Protein 4JJ0 (pdb70)

Nearest PDB structures (foldseek):
  4jj0-assembly1_A  TM=1.006E+00  e=6.841E-36  Magnetococcus marinus MC-1
  3pv3-assembly1_A  TM=8.874E-01  e=3.184E-06  Legionella fallonii
  6jjl-assembly1_D  TM=7.771E-01  e=3.074E-05  Escherichia coli K-12
  3gdv-assembly1_C  TM=8.010E-01  e=9.494E-04  Escherichia coli K-12
  3i18-assembly1_A  TM=7.273E-01  e=3.411E-03  Listeria monocytogenes

Sequence (361 aa):
GGFVAPNVQFSEAHWQGMEALPLSIELKRKLKLPLDDLEGLLIDETSLNAAVSGLLAGDVLVAINGRKVKTLKKKMQKETRRVQMDRRASLTVYRKGRLLTLTLSEEKNLGLAQVETAPMILPGDIMPHPYRGPCTQCHAIGTTGHITPDPDGIVLPPGPIRAGAKMPHRDRGPCAACHAIIQGFVAPNVQFSEAHWQGMEALPLSIELKRKLKLPLDLEGLLIDETSLNAAVSGLLAGDVLVAINGRKVKTLKKMQKETRRVQMDRRRASLTVYRKGRLLTLTLSSEEKNLGLAQVETAPMILPGDIMPHPYRGPCTQCHAIGTTGHITPDPDGIVLPPGPIRAGAKMPHRDRGPCAACHAIIQ

Foldseek 3Di:
DKAADPAAFWAWWAWQFWIWGQCDCVNCVVLVHPSPDAATATQTGDGQCVVQVDDHGKGWQDKQNHGDRGVVSVQVVCQVQFQPFKIWTFIDDPHDTDITIGGDPGGRHGTDTDFDFAEEPPDDDPDDDDDDPSNGHIYDDPRDDPVPPVPDDDQDEAEEVPPDDPDPDDDDPVVGHNYND/DDADVAAFFAWWDWQFWIWGQCDQVNCVVLVHDNPDFATQTQTGDHQRVVQVDDHRKGWADKQPHGDRGVVSVQVSCVVFFQPQWIWTFIDDPNDTDITIGGDPGGRHGIDTHFDEADEPPDDDPDPDDDDPSNGHHYDDPRDDPVPPVPDDDQPEADEVPDDDPDPDDDDPVVRHHYDD

GO terms:
  GO:0042802 identical protein binding (F, IPI)

Solvent-accessible surface area: 23997 Å² total; per-residue (Å²): 112,58,112,92,23,129,137,30,92,57,33,42,0,64,4,36,24,2,28,0,33,49,18,47,119,32,36,17,175,118,84,190,27,57,112,128,20,100,3,0,7,0,63,98,32,51,139,42,0,48,128,20,31,1,92,66,44,1,0,0,27,6,0,44,64,115,130,1,68,67,6,128,60,0,23,158,11,0,119,126,4,55,144,67,146,153,4,37,0,28,0,33,54,195,52,188,111,65,98,21,66,0,51,44,151,157,42,6,16,40,0,107,36,86,64,20,91,33,34,87,114,66,74,66,79,110,36,48,160,136,20,74,70,45,96,32,25,14,24,5,97,111,54,98,125,80,105,81,67,134,59,94,137,143,113,74,35,93,43,174,55,83,51,189,99,78,32,124,126,181,52,108,71,78,79,74,33,65,57,91,189,70,113,100,14,152,82,33,80,56,33,44,0,69,6,36,18,2,29,0,31,47,20,47,101,30,36,17,177,115,87,185,27,68,102,132,26,99,3,0,6,0,64,71,36,36,140,44,0,45,128,20,30,1,88,61,43,3,0,0,23,8,0,53,66,107,145,1,80,64,6,133,70,0,25,128,7,0,116,136,6,55,146,65,144,152,4,39,0,31,0,30,50,197,51,158,112,30,97,21,64,0,50,42,150,158,42,5,17,39,0,106,34,94,62,20,88,29,35,85,114,68,73,72,78,110,34,46,158,132,18,88,72,44,58,30,25,12,31,15,96,106,54,98,122,86,107,80,69,137,60,97,139,145,112,86,24,90,45,142,52,75,34,168,88,84,33,138,128,168,50,109,71,72,80,79,29,67,60,102,189

Radius of gyration: 28.32 Å; Cα contacts (8 Å, |Δi|>4): 691; chains: 2; bounding box: 56×80×54 Å

Organism: Magnetococcus marinus (strain ATCC BAA-1437 / JCM 17883 / MC-1) (NCBI:txid156889)

Secondary structure (DSSP, 8-state):
--B--TTPPP-EEEETTEEEEE--HHHHHHHT--TT--SEEEEEE-HHHHHTT--TT-EEEEETTEE--SHHHHHHHHHHTTT-SEEEEEEEETTEEEEEEEE-SS-----EEEPPPPB-TTPPPSS---S-GGGT--BSS-SS-SS-GGGPPPPP--EETTPPP-SPP-S-GGGTS-EE-/-B--TT--EEEEEETTEEEEE--HHHHHHHT--TT--SEEEEE--HHHHHHT--TT-EEEEETTEE--SHHHHHHHHHHTTT-SEEEEEEEETTEEEEEEEE-SS-----EEEEPPPB-TTPPPSS---S-GGGT--BSS-SS-SS-GGGPPPP---EETTPPP-SS--S-GGGTS-EE-

B-factor: mean 24.23, std 13.79, range [9.57, 112.45]

CATH classification: 2.30.42.60

InterPro domains:
  IPR001478 PDZ domain [PF13180] (129-182)
  IPR036034 PDZ superfamily [SSF50156] (94-183)
  IPR040963 Magnetochrome domain [PF18509] (197-223)
  IPR040963 Magnetochrome domain [PF18509] (238-261)

Structure (mmCIF, N/CA/C/O backbone):
data_4JJ0
#
_entry.id   4JJ0
#
_cell.length_a   81.240
_cell.length_b   95.810
_cell.length_c   54.320
_cell.angle_alpha   90.00
_cell.angle_beta   115.33
_cell.angle_gamma   90.00
#
_symmetry.space_group_name_H-M   'C 1 2 1'
#
loop_
_entity.id
_entity.type
_entity.pdbx_description
1 polymer MamP
2 non-polymer 'HEME C'
3 non-polymer GLYCEROL
4 water water
#
loop_
_atom_site.group_PDB
_atom_site.id
_atom_site.type_symbol
_atom_site.label_atom_id
_atom_site.label_alt_id
_atom_site.label_comp_id
_atom_site.label_asym_id
_atom_site.label_entity_id
_atom_site.label_seq_id
_atom_site.pdbx_PDB_ins_code
_atom_site.Cartn_x
_atom_site.Cartn_y
_atom_site.Cartn_z
_atom_site.occupancy
_atom_site.B_iso_or_equiv
_atom_site.auth_seq_id
_atom_site.auth_comp_id
_atom_site.auth_asym_id
_atom_site.auth_atom_id
_atom_site.pdbx_PDB_model_num
ATOM 1 N N . GLY A 1 55 ? 25.329 7.766 19.230 1.00 82.42 80 GLY A N 1
ATOM 2 C CA . GLY A 1 55 ? 26.036 6.460 19.038 1.00 79.08 80 GLY A CA 1
ATOM 3 C C . GLY A 1 55 ? 25.918 5.995 17.597 1.00 79.43 80 GLY A C 1
ATOM 4 O O . GLY A 1 55 ? 25.371 6.730 16.740 1.00 74.49 80 GLY A O 1
ATOM 5 N N . GLY A 1 56 ? 26.406 4.764 17.352 1.00 79.66 81 GLY A N 1
ATOM 6 C CA . GLY A 1 56 ? 26.498 4.134 16.007 1.00 64.42 81 GLY A CA 1
ATOM 7 C C . GLY A 1 56 ? 25.268 3.422 15.434 1.00 60.20 81 GLY A C 1
ATOM 8 O O . GLY A 1 56 ? 25.010 2.270 15.774 1.00 64.46 81 GLY A O 1
ATOM 9 N N . PHE A 1 57 ? 24.536 4.110 14.545 1.00 50.58 82 PHE A N 1
ATOM 10 C CA . PHE A 1 57 ? 23.315 3.614 13.878 1.00 51.05 82 PHE A CA 1
ATOM 11 C C . PHE A 1 57 ? 23.636 2.965 12.530 1.00 50.56 82 PHE A C 1
ATOM 12 O O . PHE A 1 57 ? 24.261 3.602 11.664 1.00 42.30 82 PHE A O 1
ATOM 20 N N . VAL A 1 58 ? 23.176 1.721 12.351 1.00 53.37 83 VAL A N 1
ATOM 21 C CA . VAL A 1 58 ? 23.351 0.964 11.095 1.00 57.68 83 VAL A CA 1
ATOM 22 C C . VAL A 1 58 ? 21.997 0.356 10.682 1.00 59.18 83 VAL A C 1
ATOM 23 O O . VAL A 1 58 ? 21.534 -0.623 11.277 1.00 62.63 83 VAL A O 1
ATOM 27 N N . ALA A 1 59 ? 21.353 0.951 9.682 1.00 55.49 84 ALA A N 1
ATOM 28 C CA . ALA A 1 59 ? 20.083 0.443 9.195 1.00 63.53 84 ALA A CA 1
ATOM 29 C C . ALA A 1 59 ? 20.212 -1.019 8.704 1.00 71.42 84 ALA A C 1
ATOM 30 O O . ALA A 1 59 ? 21.297 -1.441 8.250 1.00 70.32 84 ALA A O 1
ATOM 32 N N . PRO A 1 60 ? 19.124 -1.812 8.843 1.00 83.24 85 PRO A N 1
ATOM 33 C CA . PRO A 1 60 ? 19.104 -3.104 8.146 1.00 91.04 85 PRO A CA 1
ATOM 34 C C . PRO A 1 60 ? 19.182 -2.868 6.626 1.00 99.53 85 PRO A C 1
ATOM 35 O O . PRO A 1 60 ? 18.183 -2.438 6.022 1.00 100.47 85 PRO A O 1
ATOM 39 N N . ASN A 1 61 ? 20.372 -3.096 6.045 1.00 100.81 86 ASN A N 1
ATOM 40 C CA . ASN A 1 61 ? 20.668 -2.871 4.594 1.00 101.96 86 ASN A CA 1
ATOM 41 C C . ASN A 1 61 ? 21.758 -1.811 4.233 1.00 93.84 86 ASN A C 1
ATOM 42 O O . ASN A 1 61 ? 21.529 -0.991 3.322 1.00 102.24 86 ASN A O 1
ATOM 47 N N . VAL A 1 62 ? 22.918 -1.802 4.912 1.00 78.71 87 VAL A N 1
ATOM 48 C CA . VAL A 1 62 ? 24.042 -0.950 4.430 1.00 69.07 87 VAL A CA 1
ATOM 49 C C . VAL A 1 62 ? 24.833 -1.721 3.358 1.00 63.46 87 VAL A C 1
ATOM 50 O O . VAL A 1 62 ? 25.404 -2.793 3.633 1.00 64.68 87 VAL A O 1
ATOM 54 N N . GLN A 1 63 ? 24.818 -1.173 2.134 1.00 51.70 88 GLN A N 1
ATOM 55 C CA . GLN A 1 63 ? 25.243 -1.882 0.907 1.00 39.43 88 GLN A CA 1
ATOM 56 C C . GLN A 1 63 ? 26.778 -1.818 0.746 1.00 29.40 88 GLN A C 1
ATOM 57 O O . GLN A 1 63 ? 27.412 -0.987 1.375 1.00 26.46 88 GLN A O 1
ATOM 63 N N . PHE A 1 64 ? 27.363 -2.664 -0.094 1.00 26.02 89 PHE A N 1
ATOM 64 C CA . PHE A 1 64 ? 28.835 -2.575 -0.344 1.00 23.29 89 PHE A CA 1
ATOM 65 C C . PHE A 1 64 ? 29.198 -1.397 -1.234 1.00 20.89 89 PHE A C 1
ATOM 66 O O . PHE A 1 64 ? 28.472 -1.092 -2.172 1.00 18.72 89 PHE A O 1
ATOM 74 N N . SER A 1 65 ? 30.327 -0.741 -0.982 1.00 17.22 90 SER A N 1
ATOM 75 C CA . SER A 1 65 ? 30.752 0.331 -1.885 1.00 16.24 90 SER A CA 1
ATOM 76 C C . SER A 1 65 ? 31.977 -0.011 -2.716 1.00 16.40 90 SER A C 1
ATOM 77 O O . SER A 1 65 ? 32.179 0.575 -3.759 1.00 16.47 90 SER A O 1
ATOM 80 N N . GLU A 1 66 ? 32.845 -0.881 -2.191 1.00 16.95 91 GLU A N 1
ATOM 81 C CA . GLU A 1 66 ? 34.074 -1.234 -2.927 1.00 16.36 91 GLU A CA 1
ATOM 82 C C . GLU A 1 66 ? 34.520 -2.660 -2.661 1.00 14.79 91 GLU A C 1
ATOM 83 O O . GLU A 1 66 ? 34.182 -3.235 -1.634 1.00 14.38 91 GLU A O 1
ATOM 89 N N . ALA A 1 67 ? 35.204 -3.237 -3.633 1.00 14.07 92 ALA A N 1
ATOM 90 C CA . ALA A 1 67 ? 35.859 -4.560 -3.466 1.00 12.95 92 ALA A CA 1
ATOM 91 C C . ALA A 1 67 ? 37.310 -4.405 -3.879 1.00 13.58 92 ALA A C 1
ATOM 92 O O . ALA A 1 67 ? 37.675 -3.627 -4.799 1.00 14.13 92 ALA A O 1
ATOM 94 N N . HIS A 1 68 ? 38.145 -5.159 -3.181 1.00 11.85 93 HIS A N 1
ATOM 95 C CA . HIS A 1 68 ? 39.577 -5.104 -3.329 1.00 12.21 93 HIS A CA 1
ATOM 96 C C . HIS A 1 68 ? 39.978 -6.507 -3.669 1.00 10.88 93 HIS A C 1
ATOM 97 O O . HIS A 1 68 ? 39.616 -7.449 -2.981 1.00 12.56 93 HIS A O 1
ATOM 104 N N . TRP A 1 69 ? 40.633 -6.629 -4.787 1.00 11.50 94 TRP A N 1
ATOM 105 C CA . TRP A 1 69 ? 41.014 -7.950 -5.339 1.00 12.59 94 TRP A CA 1
ATOM 106 C C . TRP A 1 69 ? 42.303 -7.874 -6.088 1.00 11.67 94 TRP A C 1
ATOM 107 O O . TRP A 1 69 ? 42.376 -7.360 -7.190 1.00 12.17 94 TRP A O 1
ATOM 118 N N . GLN A 1 70 ? 43.339 -8.483 -5.494 1.00 11.43 95 GLN A N 1
ATOM 119 C CA . GLN A 1 70 ? 44.611 -8.582 -6.162 1.00 11.85 95 GLN A CA 1
ATOM 120 C C . GLN A 1 70 ? 45.146 -7.264 -6.713 1.00 14.45 95 GLN A C 1
ATOM 121 O O . GLN A 1 70 ? 45.754 -7.280 -7.826 1.00 16.53 95 GLN A O 1
ATOM 127 N N . GLY A 1 71 ? 44.934 -6.164 -5.991 1.00 12.90 96 GLY A N 1
ATOM 128 C CA . GLY A 1 71 ? 45.472 -4.848 -6.422 1.00 12.56 96 GLY A CA 1
ATOM 129 C C . GLY A 1 71 ? 44.428 -4.024 -7.159 1.00 13.45 96 GLY A C 1
ATOM 130 O O . GLY A 1 71 ? 44.688 -2.859 -7.442 1.00 13.99 96 GLY A O 1
ATOM 131 N N . MET A 1 72 ? 43.248 -4.594 -7.518 1.00 13.83 97 MET A N 1
ATOM 132 C CA . MET A 1 72 ? 42.192 -3.760 -8.206 1.00 12.59 97 MET A CA 1
ATOM 133 C 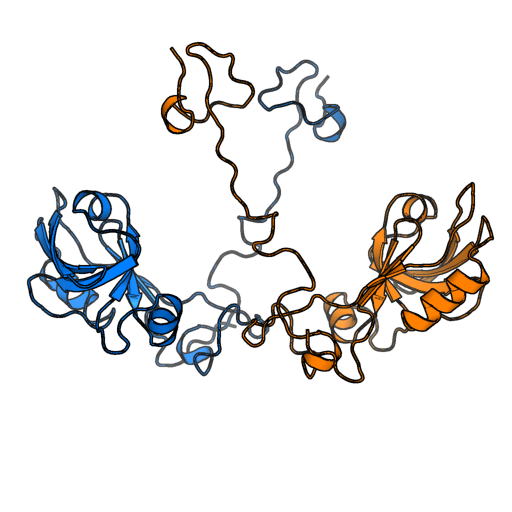C . MET A 1 72 ? 41.209 -3.249 -7.134 1.00 15.65 97 MET A C 1
ATOM 134 O O . MET A 1 72 ? 40.932 -3.913 -6.116 1.00 14.53 97 MET A O 1
ATOM 139 N N . GLU A 1 73 ? 40.662 -2.066 -7.368 1.00 13.51 98 GLU A N 1
ATOM 140 C CA . GLU A 1 73 ? 39.564 -1.583 -6.542 1.00 14.60 98 GLU A CA 1
ATOM 141 C C . GLU A 1 73 ? 38.378 -1.467 -7.465 1.00 12.65 98 GLU A C 1
ATOM 142 O O . GLU A 1 73 ? 38.438 -0.749 -8.512 1.00 12.33 98 GLU A O 1
ATOM 148 N N . ALA A 1 74 ? 37.303 -2.168 -7.111 1.00 11.60 99 ALA A N 1
ATOM 149 C CA . ALA A 1 74 ? 36.157 -2.179 -7.973 1.00 11.41 99 ALA A CA 1
ATOM 150 C C . ALA A 1 74 ? 34.973 -1.514 -7.303 1.00 11.54 99 ALA A C 1
ATOM 151 O O . ALA A 1 74 ? 34.761 -1.735 -6.086 1.00 12.78 99 ALA A O 1
ATOM 153 N N . LEU A 1 75 ? 34.178 -0.734 -8.046 1.00 12.38 100 LEU A N 1
ATOM 154 C CA . LEU A 1 75 ? 33.014 -0.014 -7.491 1.00 14.49 100 LEU A CA 1
ATOM 155 C C . LEU A 1 75 ? 31.758 -0.344 -8.317 1.00 16.43 100 LEU A C 1
ATOM 156 O O . LEU A 1 75 ? 31.840 -0.533 -9.539 1.00 16.08 100 LEU A O 1
ATOM 161 N N . PRO A 1 76 ? 30.577 -0.288 -7.702 1.00 16.61 101 PRO A N 1
ATOM 162 C CA . PRO A 1 76 ? 29.427 -0.364 -8.588 1.00 15.84 101 PRO A CA 1
ATOM 163 C C . PRO A 1 76 ? 29.433 0.760 -9.650 1.00 14.72 101 PRO A C 1
ATOM 164 O O . PRO A 1 76 ? 29.742 1.922 -9.355 1.00 14.63 101 PRO A O 1
ATOM 168 N N . LEU A 1 77 ? 29.042 0.392 -10.865 1.00 15.78 102 LEU A N 1
ATOM 169 C CA . LEU A 1 77 ? 28.991 1.393 -11.968 1.00 17.42 102 LEU A CA 1
ATOM 170 C C . LEU A 1 77 ? 27.568 1.981 -11.969 1.00 17.67 102 LEU A C 1
ATOM 171 O O . LEU A 1 77 ? 26.636 1.417 -12.566 1.00 16.71 102 LEU A O 1
ATOM 176 N N . SER A 1 78 ? 27.408 3.111 -11.305 1.00 16.27 103 SER A N 1
ATOM 177 C CA . SER A 1 78 ? 26.126 3.775 -11.196 1.00 14.49 103 SER A CA 1
ATOM 178 C C . SER A 1 78 ? 25.864 4.590 -12.456 1.00 14.53 103 SER A C 1
ATOM 179 O O . SER A 1 78 ? 26.807 4.867 -13.238 1.00 14.31 103 SER A O 1
ATOM 182 N N . ILE A 1 79 ? 24.621 5.027 -12.610 1.00 14.30 104 ILE A N 1
ATOM 183 C CA . ILE A 1 79 ? 24.268 6.043 -13.617 1.00 15.80 104 ILE A CA 1
ATOM 184 C C . ILE A 1 79 ? 25.100 7.294 -13.457 1.00 14.80 104 ILE A C 1
ATOM 185 O O . ILE A 1 79 ? 25.598 7.814 -14.437 1.00 17.64 104 ILE A O 1
ATOM 190 N N . GLU A 1 80 ? 25.298 7.744 -12.218 1.00 14.43 105 GLU A N 1
ATOM 191 C CA . GLU A 1 80 ? 26.128 8.957 -11.952 1.00 14.19 105 GLU A CA 1
ATOM 192 C C . GLU A 1 80 ? 27.512 8.785 -12.542 1.00 14.02 105 GLU A C 1
ATOM 193 O O . GLU A 1 80 ? 28.001 9.657 -13.242 1.00 14.79 105 GLU A O 1
ATOM 199 N N . LEU A 1 81 ? 28.179 7.710 -12.190 1.00 13.87 106 LEU A N 1
ATOM 200 C CA . LEU A 1 81 ? 29.495 7.408 -12.846 1.00 15.02 106 LEU A CA 1
ATOM 201 C C . LEU A 1 81 ? 29.473 7.249 -14.364 1.00 14.00 106 LEU A C 1
ATOM 202 O O . LEU A 1 81 ? 30.398 7.667 -15.037 1.00 13.05 106 LEU A O 1
ATOM 207 N N . LYS A 1 82 ? 28.480 6.532 -14.891 1.00 14.39 107 LYS A N 1
ATOM 208 C CA . LYS A 1 82 ? 28.302 6.419 -16.348 1.00 14.50 107 LYS A CA 1
ATOM 209 C C . LYS A 1 82 ? 28.208 7.800 -17.003 1.00 14.81 107 LYS A C 1
ATOM 210 O O . LYS A 1 82 ? 28.871 8.062 -17.971 1.00 15.60 107 LYS A O 1
ATOM 216 N N . ARG A 1 83 ? 27.442 8.695 -16.396 1.00 16.05 108 ARG A N 1
ATOM 217 C CA . ARG A 1 83 ? 27.338 10.055 -16.892 1.00 15.00 108 ARG A CA 1
ATOM 218 C C . ARG A 1 83 ? 28.689 10.782 -16.729 1.00 15.48 108 ARG A C 1
ATOM 219 O O . ARG A 1 83 ? 29.147 11.447 -17.686 1.00 15.77 108 ARG A O 1
ATOM 227 N N . LYS A 1 84 ? 29.312 10.726 -15.521 1.00 15.11 109 LYS A N 1
ATOM 228 C CA . LYS A 1 84 ? 30.608 11.409 -15.273 1.00 16.27 109 LYS A CA 1
ATOM 229 C C . LYS A 1 84 ? 31.695 10.963 -16.307 1.00 15.45 109 LYS A C 1
ATOM 230 O O . LYS A 1 84 ? 32.432 11.788 -16.842 1.00 16.01 109 LYS A O 1
ATOM 236 N N . LEU A 1 85 ? 31.683 9.682 -16.662 1.00 15.51 110 LEU A N 1
ATOM 237 C CA . LEU A 1 85 ? 32.753 9.071 -17.452 1.00 17.12 110 LEU A CA 1
ATOM 238 C C . LEU A 1 85 ? 32.377 8.899 -18.923 1.00 17.59 110 LEU A C 1
ATOM 239 O O . LEU A 1 85 ? 33.188 8.369 -19.713 1.00 20.23 110 LEU A O 1
ATOM 244 N N . LYS A 1 86 ? 31.207 9.397 -19.311 1.00 19.21 111 LYS A N 1
ATOM 245 C CA . LYS A 1 86 ? 30.779 9.261 -20.751 1.00 23.84 111 LYS A CA 1
ATOM 246 C C . LYS A 1 86 ? 30.851 7.780 -21.190 1.00 23.90 111 LYS A C 1
ATOM 247 O O . LYS A 1 86 ? 31.370 7.420 -22.269 1.00 22.64 111 LYS A O 1
ATOM 253 N N . LEU A 1 87 ? 30.320 6.928 -20.315 1.00 21.58 112 LEU A N 1
ATOM 254 C CA . LEU A 1 87 ? 30.181 5.506 -20.595 1.00 20.55 112 LEU A CA 1
ATOM 255 C C . LEU A 1 87 ? 28.751 5.212 -21.041 1.00 21.63 112 LEU A C 1
ATOM 256 O O . LEU A 1 87 ? 27.789 5.955 -20.664 1.00 23.48 112 LEU A O 1
ATOM 261 N N . PRO A 1 88 ? 28.600 4.132 -21.865 1.00 22.00 113 PRO A N 1
ATOM 262 C CA . PRO A 1 88 ? 27.250 3.805 -22.337 1.00 22.54 113 PRO A CA 1
ATOM 263 C C . PRO A 1 88 ? 26.405 3.624 -21.099 1.00 24.37 113 PRO A C 1
ATOM 264 O O . PRO A 1 88 ? 26.773 2.869 -20.174 1.00 20.16 113 PRO A O 1
ATOM 268 N N . LEU A 1 89 ? 25.246 4.259 -21.117 1.00 25.01 114 LEU A N 1
ATOM 269 C CA . LEU A 1 89 ? 24.343 4.240 -19.967 1.00 27.30 114 LEU A CA 1
ATOM 270 C C . LEU A 1 89 ? 23.734 2.893 -19.642 1.00 28.78 114 LEU A C 1
ATOM 271 O O . LEU A 1 89 ? 23.112 2.736 -18.565 1.00 29.64 114 LEU A O 1
ATOM 276 N N A ASP A 1 90 ? 23.875 1.908 -20.528 0.60 26.92 115 ASP A N 1
ATOM 277 N N B ASP A 1 90 ? 23.925 1.947 -20.568 0.40 27.30 115 ASP A N 1
ATOM 278 C CA A ASP A 1 90 ? 23.337 0.575 -20.229 0.60 27.99 115 ASP A CA 1
ATOM 279 C CA B ASP A 1 90 ? 23.372 0.597 -20.497 0.40 27.86 115 ASP A CA 1
ATOM 280 C C A ASP A 1 90 ? 24.441 -0.453 -20.066 0.60 27.36 115 ASP A C 1
ATOM 281 C C B ASP A 1 90 ? 24.428 -0.420 -20.089 0.40 27.23 115 ASP A C 1
ATOM 282 O O A ASP A 1 90 ? 24.172 -1.662 -20.005 0.60 25.63 115 ASP A O 1
ATOM 283 O O B ASP A 1 90 ? 24.100 -1.593 -19.878 0.40 26.23 115 ASP A O 1
ATOM 292 N N . LEU A 1 91 ? 25.685 0.023 -19.984 1.00 26.00 116 LEU A N 1
ATOM 293 C CA . LEU A 1 91 ? 26.813 -0.873 -19.636 1.00 25.92 116 LEU A CA 1
ATOM 294 C C . LEU A 1 91 ? 26.617 -1.388 -18.201 1.00 27.48 116 LEU A C 1
ATOM 295 O O . LEU A 1 91 ? 26.321 -0.606 -17.291 1.00 24.17 116 LEU A O 1
ATOM 300 N N . GLU A 1 92 ? 26.824 -2.684 -18.008 1.00 30.67 117 GLU A N 1
ATOM 301 C CA . GLU A 1 92 ? 26.663 -3.281 -16.691 1.00 29.77 117 GLU A CA 1
ATOM 302 C C . GLU A 1 92 ? 27.979 -3.887 -16.301 1.00 28.55 117 GLU A C 1
ATOM 303 O O . GLU A 1 92 ? 28.675 -4.490 -17.142 1.00 27.12 117 GLU A O 1
ATOM 309 N N . GLY A 1 93 ? 28.345 -3.715 -15.037 1.00 22.59 118 GLY A N 1
ATOM 310 C CA . GLY A 1 93 ? 29.660 -4.161 -14.603 1.00 21.83 118 GLY A CA 1
ATOM 311 C C . GLY A 1 93 ? 30.069 -3.315 -13.421 1.00 20.73 118 GLY A C 1
ATOM 312 O O . GLY A 1 93 ? 29.229 -2.645 -12.789 1.00 19.06 118 GLY A O 1
ATOM 313 N N . LEU A 1 94 ? 31.369 -3.366 -13.136 1.00 20.05 119 LEU A N 1
ATOM 314 C CA . LEU A 1 94 ? 32.005 -2.723 -11.979 1.00 19.32 119 LEU A CA 1
ATOM 315 C C . LEU A 1 94 ? 33.128 -1.831 -12.539 1.00 17.97 119 LEU A C 1
ATOM 316 O O . LEU A 1 94 ? 34.003 -2.301 -13.286 1.00 16.90 119 LEU A O 1
ATOM 321 N N . LEU A 1 95 ? 33.080 -0.537 -12.222 1.00 16.52 120 LEU A N 1
ATOM 322 C CA . LEU A 1 95 ? 34.179 0.356 -12.495 1.00 16.46 120 LEU A CA 1
ATOM 323 C C . LEU A 1 95 ? 35.459 0.017 -11.684 1.00 15.28 120 LEU A C 1
ATOM 324 O O . LEU A 1 95 ? 35.430 -0.026 -10.448 1.00 17.09 120 LEU A O 1
ATOM 329 N N . ILE A 1 96 ? 36.565 -0.146 -12.390 1.00 16.47 121 ILE A N 1
ATOM 330 C CA . ILE A 1 96 ? 37.893 -0.271 -11.742 1.00 16.18 121 ILE A CA 1
ATOM 331 C C . ILE A 1 96 ? 38.488 1.117 -11.638 1.00 18.24 121 ILE A C 1
ATOM 332 O O . ILE A 1 96 ? 38.867 1.711 -12.659 1.00 20.29 121 ILE A O 1
ATOM 337 N N . ASP A 1 97 ? 38.526 1.654 -10.433 1.00 16.51 122 ASP A N 1
ATOM 338 C CA . ASP A 1 97 ? 39.085 2.989 -10.262 1.00 18.53 122 ASP A CA 1
ATOM 339 C C . ASP A 1 97 ? 40.548 2.987 -9.809 1.00 18.10 122 ASP A C 1
ATOM 340 O O . ASP A 1 97 ? 41.209 4.041 -9.657 1.00 20.22 122 ASP A O 1
ATOM 345 N N . GLU A 1 98 ? 41.094 1.794 -9.567 1.00 18.90 123 GLU A N 1
ATOM 346 C CA . GLU A 1 98 ? 42.478 1.762 -9.171 1.00 20.45 123 GLU A CA 1
ATOM 347 C C . GLU A 1 98 ? 43.045 0.386 -9.507 1.00 20.16 123 GLU A C 1
ATOM 348 O O . GLU A 1 98 ? 42.412 -0.661 -9.217 1.00 16.32 123 GLU A O 1
ATOM 354 N N . THR A 1 99 ? 44.255 0.386 -10.055 1.00 19.09 124 THR A N 1
ATOM 355 C CA . THR A 1 99 ? 44.985 -0.902 -10.174 1.00 22.59 124 THR A CA 1
ATOM 356 C C . THR A 1 99 ? 46.422 -0.784 -9.776 1.00 26.67 124 THR A C 1
ATOM 357 O O . THR A 1 99 ? 47.066 0.263 -10.004 1.00 21.26 124 THR A O 1
ATOM 361 N N . SER A 1 100 ? 46.948 -1.864 -9.198 1.00 26.38 125 SER A N 1
ATOM 362 C CA . SER A 1 100 ? 48.353 -1.939 -8.752 1.00 24.13 125 SER A CA 1
ATOM 363 C C . SER A 1 100 ? 48.657 -3.467 -8.703 1.00 23.88 125 SER A C 1
ATOM 364 O O . SER A 1 100 ? 47.773 -4.256 -9.003 1.00 19.77 125 SER A O 1
ATOM 367 N N . LEU A 1 101 ? 49.889 -3.866 -8.395 1.00 22.34 126 LEU A N 1
ATOM 368 C CA . LEU A 1 101 ? 50.206 -5.303 -8.112 1.00 19.56 126 LEU A CA 1
ATOM 369 C C . LEU A 1 101 ? 49.758 -6.204 -9.251 1.00 18.13 126 LEU A C 1
ATOM 370 O O . LEU A 1 101 ? 49.931 -5.845 -10.420 1.00 17.12 126 LEU A O 1
ATOM 375 N N . ASN A 1 102 ? 49.160 -7.344 -8.934 1.00 17.61 127 ASN A N 1
ATOM 376 C CA . ASN A 1 102 ? 48.840 -8.350 -9.941 1.00 16.34 127 ASN A CA 1
ATOM 377 C C . ASN A 1 102 ? 47.758 -7.875 -10.877 1.00 16.41 127 ASN A C 1
ATOM 378 O O . ASN A 1 102 ? 47.760 -8.208 -12.051 1.00 15.52 127 ASN A O 1
ATOM 383 N N . ALA A 1 103 ? 46.848 -7.019 -10.385 1.00 16.19 128 ALA A N 1
ATOM 384 C CA . ALA A 1 103 ? 45.860 -6.467 -11.301 1.00 15.08 128 ALA A CA 1
ATOM 385 C C . ALA A 1 103 ? 46.547 -5.558 -12.338 1.00 16.35 128 ALA A C 1
ATOM 386 O O . ALA A 1 103 ? 46.183 -5.633 -13.470 1.00 17.79 128 ALA A O 1
ATOM 388 N N . ALA A 1 104 ? 47.526 -4.758 -11.948 1.00 18.12 129 ALA A N 1
ATOM 389 C CA . ALA A 1 104 ? 48.255 -3.912 -12.940 1.00 21.37 129 ALA A CA 1
ATOM 390 C C . ALA A 1 104 ? 48.982 -4.820 -13.931 1.00 22.70 129 ALA A C 1
ATOM 391 O O . ALA A 1 104 ? 48.938 -4.597 -15.143 1.00 25.22 129 ALA A O 1
ATOM 393 N N . VAL A 1 105 ? 49.569 -5.921 -13.444 1.00 23.85 130 VAL A N 1
ATOM 394 C CA . VAL A 1 105 ? 50.376 -6.797 -14.316 1.00 23.80 130 VAL A CA 1
ATOM 395 C C . VAL A 1 105 ? 49.527 -7.437 -15.403 1.00 26.28 130 VAL A C 1
ATOM 396 O O . VAL A 1 105 ? 49.997 -7.540 -16.539 1.00 24.53 130 VAL A O 1
ATOM 400 N N . SER A 1 106 ? 48.272 -7.798 -15.078 1.00 24.04 131 SER A N 1
ATOM 401 C CA . SER A 1 106 ? 47.322 -8.331 -16.053 1.00 25.89 131 SER A CA 1
ATOM 402 C C . SER A 1 106 ? 46.955 -7.397 -17.211 1.00 25.08 131 SER A C 1
ATOM 403 O O . SER A 1 106 ? 46.383 -7.855 -18.199 1.00 30.67 131 SER A O 1
ATOM 406 N N . GLY A 1 107 ? 47.275 -6.119 -17.082 1.00 24.46 132 GLY A N 1
ATOM 407 C CA . GLY A 1 107 ? 46.904 -5.142 -18.099 1.00 28.26 132 GLY A CA 1
ATOM 408 C C . GLY A 1 107 ? 45.653 -4.332 -17.778 1.00 29.56 132 GLY A C 1
ATOM 409 O O . GLY A 1 107 ? 45.415 -3.280 -18.424 1.00 32.08 132 GLY A O 1
ATOM 410 N N . LEU A 1 108 ? 44.845 -4.811 -16.819 1.00 29.87 133 LEU A N 1
ATOM 411 C CA . LEU A 1 108 ? 43.741 -3.998 -16.163 1.00 27.20 133 LEU A CA 1
ATOM 412 C C . LEU A 1 108 ? 44.147 -2.553 -15.867 1.00 27.13 133 LEU A C 1
ATOM 413 O O . LEU A 1 108 ? 45.201 -2.301 -15.293 1.00 27.51 133 LEU A O 1
ATOM 418 N N . LEU A 1 109 ? 43.279 -1.593 -16.209 1.00 28.25 134 LEU A N 1
ATOM 419 C CA . LEU A 1 109 ? 43.609 -0.185 -16.024 1.00 29.17 134 LEU A CA 1
ATOM 420 C C . LEU A 1 109 ? 42.491 0.573 -15.317 1.00 24.21 134 LEU A C 1
ATOM 421 O O . LEU A 1 109 ? 41.314 0.205 -15.438 1.00 25.82 134 LEU A O 1
ATOM 426 N N . ALA A 1 110 ? 42.868 1.594 -14.564 1.00 24.70 135 ALA A N 1
ATOM 427 C CA . ALA A 1 110 ? 41.918 2.468 -13.948 1.00 24.77 135 ALA A CA 1
ATOM 428 C C . ALA A 1 110 ? 41.012 2.994 -15.066 1.00 25.23 135 ALA A C 1
ATOM 429 O O . ALA A 1 110 ? 41.536 3.407 -16.105 1.00 27.62 135 ALA A O 1
ATOM 431 N N . GLY A 1 111 ? 39.692 2.926 -14.854 1.00 21.97 136 GLY A N 1
ATOM 432 C CA . GLY A 1 111 ? 38.720 3.360 -15.865 1.00 22.56 136 GLY A CA 1
ATOM 433 C C . GLY A 1 111 ? 38.116 2.219 -16.656 1.00 20.90 136 GLY A C 1
ATOM 434 O O . GLY A 1 111 ? 37.049 2.390 -17.243 1.00 20.72 136 GLY A O 1
ATOM 435 N N . ASP A 1 112 ? 38.784 1.049 -16.726 1.00 20.53 137 ASP A N 1
ATOM 436 C CA . ASP A 1 112 ? 38.145 -0.180 -17.167 1.00 19.79 137 ASP A CA 1
ATOM 437 C C . ASP A 1 112 ? 36.868 -0.556 -16.418 1.00 20.32 137 ASP A C 1
ATOM 438 O O . ASP A 1 112 ? 36.713 -0.249 -15.242 1.00 19.43 137 ASP A O 1
ATOM 443 N N . VAL A 1 113 ? 35.911 -1.150 -17.131 1.00 23.00 138 VAL A N 1
ATOM 444 C CA . VAL A 1 113 ? 34.725 -1.708 -16.496 1.00 19.61 138 VAL A CA 1
ATOM 445 C C . VAL A 1 113 ? 34.839 -3.225 -16.524 1.00 23.19 138 VAL A C 1
ATOM 446 O O . VAL A 1 113 ? 34.950 -3.847 -17.598 1.00 22.59 138 VAL A O 1
ATOM 450 N N . LEU A 1 114 ? 34.817 -3.843 -15.340 1.00 22.67 139 LEU A N 1
ATOM 451 C CA . LEU A 1 114 ? 34.849 -5.295 -15.223 1.00 24.38 139 LEU A CA 1
ATOM 452 C C . LEU A 1 114 ? 33.482 -5.873 -15.504 1.00 25.07 139 LEU A C 1
ATOM 453 O O . LEU A 1 114 ? 32.516 -5.556 -14.809 1.00 25.51 139 LEU A O 1
ATOM 458 N N . VAL A 1 115 ? 33.403 -6.706 -16.547 1.00 26.82 140 VAL A N 1
ATOM 459 C CA . VAL A 1 115 ? 32.144 -7.259 -17.043 1.00 28.59 140 VAL A CA 1
ATOM 460 C C . VAL A 1 115 ? 31.917 -8.727 -16.587 1.00 25.79 140 VAL A C 1
ATOM 461 O O . VAL A 1 115 ? 30.810 -9.136 -16.238 1.00 24.54 140 VAL A O 1
ATOM 465 N N . ALA A 1 116 ? 32.991 -9.511 -16.551 1.00 26.74 141 ALA A N 1
ATOM 466 C CA . ALA A 1 116 ? 32.906 -10.934 -16.215 1.00 23.81 141 ALA A CA 1
ATOM 467 C C . ALA A 1 116 ? 34.212 -11.418 -15.608 1.00 21.69 141 ALA A C 1
ATOM 468 O O . ALA A 1 116 ? 35.241 -10.822 -15.817 1.00 20.90 141 ALA A O 1
ATOM 470 N N . ILE A 1 117 ? 34.112 -12.428 -14.766 1.00 25.29 142 ILE A N 1
ATOM 471 C CA . ILE A 1 117 ? 35.248 -13.185 -14.257 1.00 26.72 142 ILE A CA 1
ATOM 472 C C . ILE A 1 117 ? 34.957 -14.620 -14.660 1.00 27.19 142 ILE A C 1
ATOM 473 O O . ILE A 1 117 ? 33.896 -15.163 -14.340 1.00 33.27 142 ILE A O 1
ATOM 478 N N . ASN A 1 118 ? 35.888 -15.217 -15.402 1.00 26.84 143 ASN A N 1
ATOM 479 C CA . ASN A 1 118 ? 35.742 -16.577 -15.935 1.00 27.72 143 ASN A CA 1
ATOM 480 C C . ASN A 1 118 ? 34.456 -16.753 -16.734 1.00 26.84 143 ASN A C 1
ATOM 481 O O . ASN A 1 118 ? 33.875 -17.816 -16.656 1.00 22.83 143 ASN A O 1
ATOM 486 N N . GLY A 1 119 ? 34.061 -15.691 -17.462 1.00 27.42 144 GLY A N 1
ATOM 487 C CA . GLY A 1 119 ? 32.867 -15.655 -18.316 1.00 29.90 144 GLY A CA 1
ATOM 488 C C . GLY A 1 119 ? 31.562 -15.544 -17.558 1.00 31.75 144 GLY A C 1
ATOM 489 O O . GLY A 1 119 ? 30.508 -15.457 -18.191 1.00 30.84 144 GLY A O 1
ATOM 490 N N . ARG A 1 120 ? 31.619 -15.598 -16.216 1.00 29.62 145 ARG A N 1
ATOM 491 C CA . ARG A 1 120 ? 30.472 -15.306 -15.362 1.00 31.30 145 ARG A CA 1
ATOM 492 C C . ARG A 1 120 ? 30.328 -13.775 -15.215 1.00 34.25 145 ARG A C 1
ATOM 493 O O . ARG A 1 120 ? 31.224 -13.115 -14.683 1.00 35.01 145 ARG A O 1
ATOM 501 N N . LYS A 1 121 ? 29.206 -13.219 -15.708 1.00 34.43 146 LYS A N 1
ATOM 502 C CA . LYS A 1 121 ? 28.907 -11.792 -15.604 1.00 36.09 146 LYS A CA 1
ATOM 503 C C . LYS A 1 121 ? 28.953 -11.309 -14.171 1.00 35.02 146 LYS A C 1
ATOM 504 O O . LYS A 1 121 ? 28.489 -12.012 -13.270 1.00 37.93 146 LYS A O 1
ATOM 510 N N . VAL A 1 122 ? 29.534 -10.132 -13.948 1.00 31.69 147 VAL A N 1
ATOM 511 C CA . VAL A 1 122 ? 29.534 -9.542 -12.588 1.00 31.64 147 VAL A CA 1
ATOM 512 C C . VAL A 1 122 ? 28.968 -8.123 -12.634 1.00 29.79 147 VAL A C 1
ATOM 513 O O . VAL A 1 122 ? 29.641 -7.168 -13.022 1.00 39.28 147 VAL A O 1
ATOM 517 N N . LYS A 1 123 ? 27.743 -7.980 -12.192 1.00 24.11 148 LYS A N 1
ATOM 518 C CA . LYS A 1 123 ? 27.102 -6.696 -12.343 1.00 24.86 148 LYS A CA 1
ATOM 519 C C . LYS A 1 123 ? 27.042 -5.941 -11.030 1.00 21.54 148 LYS A C 1
ATOM 520 O O . LYS A 1 123 ? 26.765 -4.713 -11.034 1.00 20.70 148 LYS A O 1
ATOM 526 N N . THR A 1 124 ? 27.374 -6.639 -9.913 1.00 17.66 149 THR A N 1
ATOM 527 C CA . THR A 1 124 ? 27.237 -6.080 -8.562 1.00 17.90 149 THR A CA 1
ATOM 528 C C . THR A 1 124 ? 28.462 -6.540 -7.753 1.00 17.76 149 THR A C 1
ATOM 529 O O . THR A 1 124 ? 29.097 -7.541 -8.101 1.00 16.08 149 THR A O 1
ATOM 533 N N . LEU A 1 125 ? 28.817 -5.798 -6.706 1.00 17.46 150 LEU A N 1
ATOM 534 C CA . LEU A 1 125 ? 29.923 -6.258 -5.872 1.00 16.49 150 LEU A CA 1
ATOM 535 C C . LEU A 1 125 ? 29.656 -7.595 -5.204 1.00 17.98 150 LEU A C 1
ATOM 536 O O . LEU A 1 125 ? 30.613 -8.423 -5.018 1.00 16.08 150 LEU A O 1
ATOM 541 N N . LYS A 1 126 ? 28.398 -7.828 -4.799 1.00 18.86 151 LYS A N 1
ATOM 542 C CA . LYS A 1 126 ? 28.061 -9.176 -4.225 1.00 22.27 151 LYS A CA 1
ATOM 543 C C . LYS A 1 126 ? 28.437 -10.277 -5.221 1.00 22.08 151 LYS A C 1
ATOM 544 O O . LYS A 1 126 ? 29.091 -11.327 -4.839 1.00 21.27 151 LYS A O 1
ATOM 550 N N A LYS A 1 127 ? 28.020 -10.042 -6.471 0.46 21.23 152 LYS A N 1
ATOM 551 N N B LYS A 1 127 ? 28.062 -10.076 -6.484 0.54 21.58 152 LYS A N 1
ATOM 552 C CA A LYS A 1 127 ? 28.198 -10.947 -7.590 0.46 20.16 152 LYS A CA 1
ATOM 553 C CA B LYS A 1 127 ? 28.223 -11.108 -7.488 0.54 20.94 152 LYS A CA 1
ATOM 554 C C A LYS A 1 127 ? 29.684 -11.211 -7.706 0.46 19.15 152 LYS A C 1
ATOM 555 C C B LYS A 1 127 ? 29.704 -11.234 -7.881 0.54 19.72 152 LYS A C 1
ATOM 556 O O A LYS A 1 127 ? 30.113 -12.348 -7.723 0.46 16.05 152 LYS A O 1
ATOM 557 O O B LYS A 1 127 ? 30.148 -12.313 -8.266 0.54 16.33 152 LYS A O 1
ATOM 568 N N . MET A 1 128 ? 30.458 -10.117 -7.788 1.00 18.36 153 MET A N 1
ATOM 569 C CA . MET A 1 128 ? 31.884 -10.190 -7.962 1.00 16.76 153 MET A CA 1
ATOM 570 C C . MET A 1 128 ? 32.498 -11.027 -6.838 1.00 15.79 153 MET A C 1
ATOM 571 O O . MET A 1 128 ? 33.312 -11.976 -7.111 1.00 16.17 153 MET A O 1
ATOM 576 N N . GLN A 1 129 ? 32.129 -10.687 -5.591 1.00 15.41 154 GLN A N 1
ATOM 577 C CA . GLN A 1 129 ? 32.684 -11.406 -4.456 1.00 16.50 154 GLN A CA 1
ATOM 578 C C . GLN A 1 129 ? 32.381 -12.915 -4.604 1.00 17.92 154 GLN A C 1
ATOM 579 O O . GLN A 1 129 ? 33.279 -13.775 -4.444 1.00 16.54 154 GLN A O 1
ATOM 585 N N . LYS A 1 130 ? 31.125 -13.228 -4.932 1.00 16.12 155 LYS A N 1
ATOM 586 C CA . LYS A 1 130 ? 30.713 -14.640 -5.155 1.00 18.92 155 LYS A CA 1
ATOM 587 C C . LYS A 1 130 ? 31.651 -15.380 -6.157 1.00 17.45 155 LYS A C 1
ATOM 588 O O . LYS A 1 130 ? 31.995 -16.538 -5.950 1.00 16.04 155 LYS A O 1
ATOM 594 N N . GLU A 1 131 ? 31.989 -14.737 -7.288 1.00 16.67 156 GLU A N 1
ATOM 595 C CA . GLU A 1 131 ? 32.773 -15.395 -8.261 1.00 18.09 156 GLU A CA 1
ATOM 596 C C . GLU A 1 131 ? 34.197 -15.508 -7.779 1.00 17.61 156 GLU A C 1
ATOM 597 O O . GLU A 1 131 ? 34.878 -16.528 -8.021 1.00 16.20 156 GLU A O 1
ATOM 603 N N . THR A 1 132 ? 34.668 -14.473 -7.074 1.00 16.73 157 THR A N 1
ATOM 604 C CA . THR A 1 132 ? 36.039 -14.623 -6.552 1.00 14.48 157 THR A CA 1
ATOM 605 C C . THR A 1 132 ? 36.088 -15.719 -5.493 1.00 14.73 157 THR A C 1
ATOM 606 O O . THR A 1 132 ? 37.114 -16.386 -5.328 1.00 14.87 157 THR A O 1
ATOM 610 N N . ARG A 1 133 ? 35.010 -15.911 -4.746 1.00 13.35 158 ARG A N 1
ATOM 611 C CA . ARG A 1 133 ? 34.991 -16.934 -3.683 1.00 15.68 158 ARG A CA 1
ATOM 612 C C . ARG A 1 133 ? 35.068 -18.284 -4.387 1.00 17.27 158 ARG A C 1
ATOM 613 O O . ARG A 1 133 ? 35.848 -19.147 -3.992 1.00 18.00 158 ARG A O 1
ATOM 621 N N . ARG A 1 134 ? 34.344 -18.396 -5.503 1.00 18.37 159 ARG A N 1
ATOM 622 C CA . ARG A 1 134 ? 34.349 -19.660 -6.256 1.00 20.74 159 ARG A CA 1
ATOM 623 C C . ARG A 1 134 ? 35.779 -20.051 -6.649 1.00 21.28 159 ARG A C 1
ATOM 624 O O . ARG A 1 134 ? 36.147 -21.229 -6.608 1.00 22.95 159 ARG A O 1
ATOM 632 N N . VAL A 1 135 ? 36.520 -19.079 -7.139 1.00 18.88 160 VAL A N 1
ATOM 633 C CA . VAL A 1 135 ? 37.821 -19.332 -7.717 1.00 18.06 160 VAL A CA 1
ATOM 634 C C . VAL A 1 135 ? 38.966 -18.959 -6.743 1.00 16.20 160 VAL A C 1
ATOM 635 O O . VAL A 1 135 ? 40.120 -18.885 -7.119 1.00 17.53 160 VAL A O 1
ATOM 639 N N . GLN A 1 136 ? 38.649 -18.765 -5.475 1.00 14.81 161 GLN A N 1
ATOM 640 C CA . GLN A 1 136 ? 39.626 -18.175 -4.595 1.00 13.23 161 GLN A CA 1
ATOM 641 C C . GLN A 1 136 ? 40.909 -18.960 -4.473 1.00 15.15 161 GLN A C 1
ATOM 642 O O . GLN A 1 136 ? 41.994 -18.372 -4.225 1.00 14.26 161 GLN A O 1
ATOM 648 N N . MET A 1 137 ? 40.821 -20.272 -4.603 1.00 15.62 162 MET A N 1
ATOM 649 C CA . MET A 1 137 ? 42.057 -21.095 -4.465 1.00 15.95 162 MET A CA 1
ATOM 650 C C . MET A 1 137 ? 42.783 -21.322 -5.767 1.00 16.44 162 MET A C 1
ATOM 651 O O . ME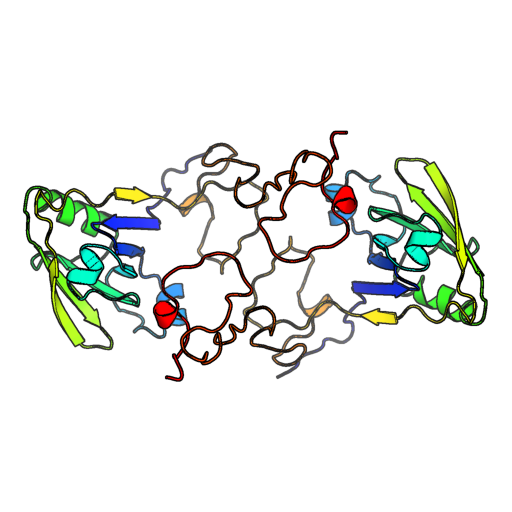T A 1 137 ? 43.801 -22.021 -5.783 1.00 16.91 162 MET A O 1
ATOM 656 N N . ASP A 1 138 ? 42.305 -20.735 -6.852 1.00 15.42 163 ASP A N 1
ATOM 657 C CA . ASP A 1 138 ? 42.957 -20.857 -8.120 1.00 17.25 163 ASP A CA 1
ATOM 658 C C . ASP A 1 138 ? 44.031 -19.848 -8.118 1.00 16.35 163 ASP A C 1
ATOM 659 O O . ASP A 1 138 ? 43.970 -18.872 -7.341 1.00 14.51 163 ASP A O 1
ATOM 664 N N . ARG A 1 139 ? 44.991 -20.053 -9.003 1.00 16.99 164 ARG A N 1
ATOM 665 C CA . ARG A 1 139 ? 46.101 -19.064 -9.201 1.00 16.75 164 ARG A CA 1
ATOM 666 C C . ARG A 1 139 ? 45.794 -18.100 -10.338 1.00 18.32 164 ARG A C 1
ATOM 667 O O . ARG A 1 139 ? 46.435 -17.085 -10.436 1.00 22.67 164 ARG A O 1
ATOM 675 N N . ARG A 1 140 ? 44.874 -18.441 -11.243 1.00 21.42 165 ARG A N 1
ATOM 676 C CA . ARG A 1 140 ? 44.615 -17.627 -12.446 1.00 22.71 165 ARG A CA 1
ATOM 677 C C . ARG A 1 140 ? 43.132 -17.593 -12.671 1.00 21.48 165 ARG A C 1
ATOM 678 O O . ARG A 1 140 ? 42.411 -18.584 -12.351 1.00 22.40 165 ARG A O 1
ATOM 686 N N . ALA A 1 141 ? 42.691 -16.448 -13.219 1.00 22.76 166 ALA A N 1
ATOM 687 C CA . ALA A 1 141 ? 41.272 -16.203 -13.597 1.00 20.86 166 ALA A CA 1
ATOM 688 C C . ALA A 1 141 ? 41.239 -15.288 -14.799 1.00 21.71 166 ALA A C 1
ATOM 689 O O . ALA A 1 141 ? 42.144 -14.487 -15.045 1.00 21.76 166 ALA A O 1
ATOM 691 N N . SER A 1 142 ? 40.200 -15.456 -15.587 1.00 23.40 167 SER A N 1
ATOM 692 C CA . SER A 1 142 ? 39.997 -14.615 -16.772 1.00 25.15 167 SER A CA 1
ATOM 693 C C . SER A 1 142 ? 39.175 -13.397 -16.408 1.00 25.67 167 SER A C 1
ATOM 694 O O . SER A 1 142 ? 38.122 -13.534 -15.762 1.00 30.17 167 SER A O 1
ATOM 697 N N . LEU A 1 143 ? 39.578 -12.248 -16.926 1.00 23.03 168 LEU A N 1
ATOM 698 C CA . LEU A 1 14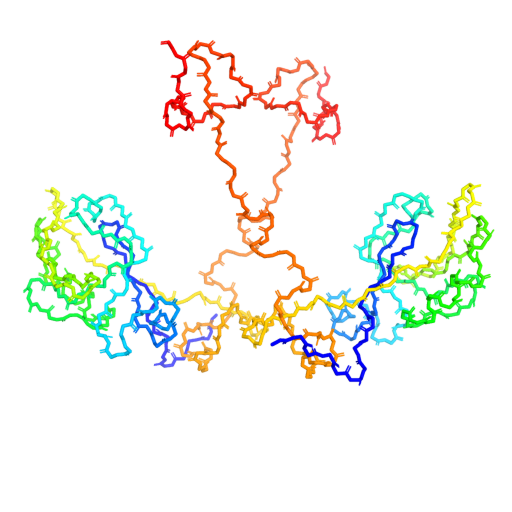3 ? 38.746 -11.061 -16.793 1.00 24.97 168 LEU A CA 1
ATOM 699 C C . LEU A 1 143 ? 38.262 -10.592 -18.142 1.00 24.03 168 LEU A C 1
ATOM 700 O O . LEU A 1 143 ? 39.075 -10.400 -19.039 1.00 28.28 168 LEU A O 1
ATOM 705 N N . THR A 1 144 ? 36.972 -10.336 -18.272 1.00 25.72 169 THR A N 1
ATOM 706 C CA . THR A 1 144 ? 36.456 -9.593 -19.445 1.00 26.30 169 THR A CA 1
ATOM 707 C C . THR A 1 144 ? 36.218 -8.142 -19.050 1.00 25.24 169 THR A C 1
ATOM 708 O O . THR A 1 144 ? 35.495 -7.895 -18.081 1.00 23.57 169 THR A O 1
ATOM 712 N N . VAL A 1 145 ? 36.789 -7.209 -19.827 1.00 24.87 170 VAL A N 1
ATOM 713 C CA . VAL A 1 145 ? 36.891 -5.790 -19.482 1.00 28.44 170 VAL A CA 1
ATOM 714 C C . VAL A 1 145 ? 36.388 -4.963 -20.667 1.00 32.89 170 VAL A C 1
ATOM 715 O O . VAL A 1 145 ? 36.766 -5.209 -21.836 1.00 32.49 170 VAL A O 1
ATOM 719 N N . TYR A 1 146 ? 35.489 -4.035 -20.370 1.00 28.50 171 TYR A N 1
ATOM 720 C CA . TYR A 1 146 ? 35.063 -3.036 -21.334 1.00 28.02 171 TYR A CA 1
ATOM 721 C C . TYR A 1 146 ? 35.983 -1.849 -21.232 1.00 27.75 171 TYR A C 1
ATOM 722 O O . TYR A 1 146 ? 36.109 -1.235 -20.169 1.00 29.70 171 TYR A O 1
ATOM 731 N N . ARG A 1 147 ? 36.634 -1.492 -22.340 1.00 28.76 172 ARG A N 1
ATOM 732 C CA . ARG A 1 147 ? 37.488 -0.335 -22.348 1.00 30.18 172 ARG A CA 1
ATOM 733 C C . ARG A 1 147 ? 37.282 0.370 -23.677 1.00 36.94 172 ARG A C 1
ATOM 734 O O . ARG A 1 147 ? 37.409 -0.261 -24.734 1.00 34.07 172 ARG A O 1
ATOM 742 N N . LYS A 1 148 ? 36.962 1.661 -23.619 1.00 37.37 173 LYS A N 1
ATOM 743 C CA . LYS A 1 148 ? 36.774 2.502 -24.819 1.00 39.68 173 LYS A CA 1
ATOM 744 C C . LYS A 1 148 ? 36.091 1.771 -25.944 1.00 36.62 173 LYS A C 1
ATOM 745 O O . LYS A 1 148 ? 36.534 1.839 -27.084 1.00 46.78 173 LYS A O 1
ATOM 751 N N . GLY A 1 149 ? 35.033 1.046 -25.646 1.00 35.79 174 GLY A N 1
ATOM 752 C CA . GLY A 1 149 ? 34.275 0.413 -26.713 1.00 38.14 174 GLY A CA 1
ATOM 753 C C . GLY A 1 149 ? 34.502 -1.048 -27.031 1.00 41.08 174 GLY A C 1
ATOM 754 O O . GLY A 1 149 ? 33.565 -1.706 -27.490 1.00 44.21 174 GLY A O 1
ATOM 755 N N . ARG A 1 150 ? 35.723 -1.555 -26.813 1.00 42.45 175 ARG A N 1
ATOM 756 C CA . ARG A 1 150 ? 36.061 -2.986 -27.001 1.00 46.64 175 ARG A CA 1
ATOM 757 C C . ARG A 1 150 ? 35.927 -3.800 -25.695 1.00 45.07 175 ARG A C 1
ATOM 758 O O . ARG A 1 150 ? 36.191 -3.263 -24.607 1.00 40.84 175 ARG A O 1
ATOM 766 N N . LEU A 1 151 ? 35.518 -5.070 -25.818 1.00 40.46 176 LEU A N 1
ATOM 767 C CA . LEU A 1 151 ? 35.644 -6.056 -24.730 1.00 38.52 176 LEU A CA 1
ATOM 768 C C . LEU A 1 151 ? 36.942 -6.823 -24.836 1.00 39.93 176 LEU A C 1
ATOM 769 O O . LEU A 1 151 ? 37.130 -7.579 -25.794 1.00 42.50 176 LEU A O 1
ATOM 774 N N . LEU A 1 152 ? 37.837 -6.611 -23.873 1.00 36.55 177 LEU A N 1
ATOM 775 C CA . LEU A 1 152 ? 39.097 -7.368 -23.793 1.00 37.36 177 LEU A CA 1
ATOM 776 C C . LEU A 1 152 ? 38.990 -8.510 -22.810 1.00 35.63 177 LEU A C 1
ATOM 777 O O . LEU A 1 152 ? 38.184 -8.460 -21.881 1.00 36.85 177 LEU A O 1
ATOM 782 N N . THR A 1 153 ? 39.783 -9.550 -23.041 1.00 33.66 178 THR A N 1
ATOM 783 C CA . THR A 1 153 ? 39.999 -10.586 -22.052 1.00 37.69 178 THR A CA 1
ATOM 784 C C . THR A 1 153 ? 41.419 -10.392 -21.520 1.00 36.58 178 THR A C 1
ATOM 785 O O . THR A 1 153 ? 42.366 -10.079 -22.274 1.00 33.30 178 THR A O 1
ATOM 789 N N . LEU A 1 154 ? 41.551 -10.471 -20.199 1.00 34.28 179 LEU A N 1
ATOM 790 C CA . LEU A 1 154 ? 42.830 -10.256 -19.570 1.00 29.42 179 LEU A CA 1
ATOM 791 C C . LEU A 1 154 ? 43.013 -11.461 -18.695 1.00 26.69 179 LEU A C 1
ATOM 792 O O . LEU A 1 154 ? 42.020 -12.053 -18.244 1.00 28.75 179 LEU A O 1
ATOM 797 N N . THR A 1 155 ? 44.259 -11.839 -18.410 1.00 25.96 180 THR A N 1
ATOM 798 C CA . THR A 1 155 ? 44.438 -12.932 -17.459 1.00 23.41 180 THR A CA 1
ATOM 799 C C . THR A 1 155 ? 44.975 -12.331 -16.146 1.00 20.70 180 THR A C 1
ATOM 800 O O . THR A 1 155 ? 45.998 -11.633 -16.156 1.00 21.76 180 THR A O 1
ATOM 804 N N . LEU A 1 156 ? 44.317 -12.675 -15.038 1.00 19.83 181 LEU A N 1
ATOM 805 C CA . LEU A 1 156 ? 44.788 -12.277 -13.690 1.00 16.93 181 LEU A CA 1
ATOM 806 C C . LEU A 1 156 ? 45.485 -13.458 -12.966 1.00 18.04 181 LEU A C 1
ATOM 807 O O . LEU A 1 156 ? 44.906 -14.528 -12.825 1.00 19.42 181 LEU A O 1
ATOM 812 N N . SER A 1 157 ? 46.687 -13.265 -12.458 1.00 17.57 182 SER A N 1
ATOM 813 C CA . SER A 1 157 ? 47.315 -14.379 -11.707 1.00 20.77 182 SER A CA 1
ATOM 814 C C . SER A 1 157 ? 48.046 -13.980 -10.449 1.00 17.64 182 SER A C 1
ATOM 815 O O . SER A 1 157 ? 48.569 -12.835 -10.367 1.00 19.24 182 SER A O 1
ATOM 818 N N . GLU A 1 158 ? 48.053 -14.866 -9.440 1.00 15.49 183 GLU A N 1
ATOM 819 C CA . GLU A 1 158 ? 48.911 -14.724 -8.298 1.00 16.83 183 GLU A CA 1
ATOM 820 C C . GLU A 1 158 ? 49.503 -16.148 -8.067 1.00 18.29 183 GLU A C 1
ATOM 821 O O . GLU A 1 158 ? 48.757 -17.131 -8.031 1.00 19.00 183 GLU A O 1
ATOM 827 N N . GLU A 1 159 ? 50.800 -16.212 -7.849 1.00 20.02 184 GLU A N 1
ATOM 828 C CA . GLU A 1 159 ? 51.599 -17.484 -7.631 1.00 17.18 184 GLU A CA 1
ATOM 829 C C . GLU A 1 159 ? 51.112 -18.397 -6.491 1.00 16.50 184 GLU A C 1
ATOM 830 O O . GLU A 1 159 ? 51.403 -19.597 -6.493 1.00 16.22 184 GLU A O 1
ATOM 836 N N . LYS A 1 160 ? 50.439 -17.854 -5.466 1.00 15.12 185 LYS A N 1
ATOM 837 C CA . LYS A 1 160 ? 49.933 -18.679 -4.367 1.00 15.22 185 LYS A CA 1
ATOM 838 C C . LYS A 1 160 ? 48.472 -18.962 -4.592 1.00 16.83 185 LYS A C 1
ATOM 839 O O . LYS A 1 160 ? 48.119 -20.096 -4.882 1.00 17.12 185 LYS A O 1
ATOM 845 N N . ASN A 1 161 ? 47.607 -17.953 -4.424 1.00 16.67 186 ASN A N 1
ATOM 846 C CA . ASN A 1 161 ? 46.220 -18.096 -4.839 1.00 15.70 186 ASN A CA 1
ATOM 847 C C . ASN A 1 161 ? 45.549 -16.703 -4.883 1.00 14.70 186 ASN A C 1
ATOM 848 O O . ASN A 1 161 ? 45.940 -15.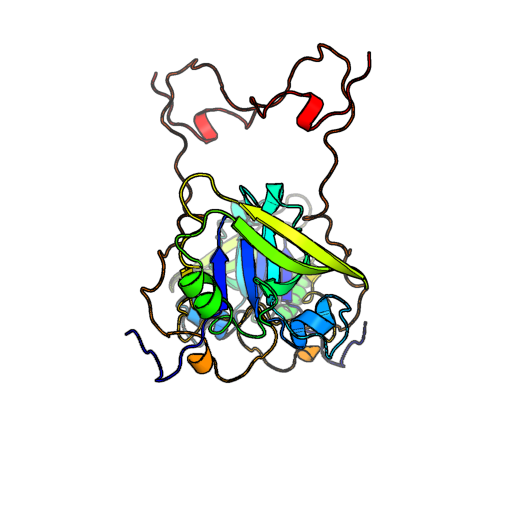785 -4.161 1.00 15.64 186 ASN A O 1
ATOM 853 N N . LEU A 1 162 ? 44.581 -16.559 -5.765 1.00 14.25 187 LEU A N 1
ATOM 854 C CA . LEU A 1 162 ? 43.950 -15.226 -6.041 1.00 12.72 187 LEU A CA 1
ATOM 855 C C . LEU A 1 162 ? 43.252 -14.696 -4.773 1.00 13.82 187 LEU A C 1
ATOM 856 O O . LEU A 1 162 ? 43.339 -13.472 -4.434 1.00 14.81 187 LEU A O 1
ATOM 861 N N . GLY A 1 163 ? 42.502 -15.582 -4.117 1.00 12.73 188 GLY A N 1
ATOM 862 C CA . GLY A 1 163 ? 41.837 -15.293 -2.844 1.00 12.10 188 GLY A CA 1
ATOM 863 C C . GLY A 1 163 ? 40.480 -14.592 -3.020 1.00 12.14 188 GLY A C 1
ATOM 864 O O . GLY A 1 163 ? 40.109 -14.175 -4.144 1.00 13.71 188 GLY A O 1
ATOM 865 N N . LEU A 1 164 ? 39.774 -14.440 -1.912 1.00 11.56 189 LEU A N 1
ATOM 866 C CA . LEU A 1 164 ? 38.473 -13.764 -1.884 1.00 12.01 189 LEU A CA 1
ATOM 867 C C . LEU A 1 164 ? 38.578 -12.234 -2.032 1.00 11.92 189 LEU A C 1
ATOM 868 O O . LEU A 1 164 ? 39.362 -11.598 -1.311 1.00 13.61 189 LEU A O 1
ATOM 873 N N . ALA A 1 165 ? 37.755 -11.623 -2.897 1.00 12.77 190 ALA A N 1
ATOM 874 C CA . ALA A 1 165 ? 37.689 -10.156 -2.925 1.00 13.22 190 ALA A CA 1
ATOM 875 C C . ALA A 1 165 ? 37.124 -9.689 -1.606 1.00 12.79 190 ALA A C 1
ATOM 876 O O . ALA A 1 165 ? 36.120 -10.246 -1.057 1.00 15.21 190 ALA A O 1
ATOM 878 N N . GLN A 1 166 ? 37.744 -8.648 -1.062 1.00 14.06 191 GLN A N 1
ATOM 879 C CA . GLN A 1 166 ? 37.409 -8.194 0.293 1.00 12.24 191 GLN A CA 1
ATOM 880 C C . GLN A 1 166 ? 36.668 -6.890 0.111 1.00 12.43 191 GLN A C 1
ATOM 881 O O . GLN A 1 166 ? 37.141 -5.998 -0.645 1.00 11.90 191 GLN A O 1
ATOM 887 N N . VAL A 1 167 ? 35.497 -6.839 0.726 1.00 12.94 192 VAL A N 1
ATOM 888 C CA . VAL A 1 167 ? 34.531 -5.730 0.426 1.00 13.46 192 VAL A CA 1
ATOM 889 C C . VAL A 1 167 ? 34.367 -4.805 1.621 1.00 15.18 192 VAL A C 1
ATOM 890 O O . VAL A 1 167 ? 34.807 -5.127 2.767 1.00 14.40 192 VAL A O 1
ATOM 894 N N . GLU A 1 168 ? 33.829 -3.606 1.338 1.00 16.36 193 GLU A N 1
ATOM 895 C CA . GLU A 1 168 ? 33.748 -2.558 2.382 1.00 18.76 193 GLU A CA 1
ATOM 896 C C . GLU A 1 168 ? 32.476 -1.764 2.084 1.00 17.92 193 GLU A C 1
ATOM 897 O O . GLU A 1 168 ? 32.006 -1.825 1.000 1.00 18.69 193 GLU A O 1
ATOM 903 N N . THR A 1 169 ? 31.986 -1.048 3.070 1.00 18.56 194 THR A N 1
ATOM 904 C CA . THR A 1 169 ? 30.890 -0.070 2.867 1.00 19.95 194 THR A CA 1
ATOM 905 C C . THR A 1 169 ? 31.502 1.282 2.828 1.00 18.24 194 THR A C 1
ATOM 906 O O . THR A 1 169 ? 32.710 1.488 3.131 1.00 15.13 194 THR A O 1
ATOM 910 N N . ALA A 1 170 ? 30.627 2.253 2.484 1.00 20.78 195 ALA A N 1
ATOM 911 C CA . ALA A 1 170 ? 31.063 3.628 2.431 1.00 18.75 195 ALA A CA 1
ATOM 912 C C . ALA A 1 170 ? 31.409 4.004 3.875 1.00 18.44 195 ALA A C 1
ATOM 913 O O . ALA A 1 170 ? 30.993 3.337 4.812 1.00 20.89 195 ALA A O 1
ATOM 915 N N . PRO A 1 171 ? 32.228 5.019 4.075 1.00 19.06 196 PRO A N 1
ATOM 916 C CA . PRO A 1 171 ? 32.626 5.260 5.477 1.00 18.83 196 PRO A CA 1
ATOM 917 C C . PRO A 1 171 ? 31.472 5.654 6.423 1.00 18.56 196 PRO A C 1
ATOM 918 O O . PRO A 1 171 ? 30.456 6.162 5.997 1.00 16.89 196 PRO A O 1
ATOM 922 N N . MET A 1 172 ? 31.653 5.437 7.712 1.00 16.91 197 MET A N 1
ATOM 923 C CA . MET A 1 172 ? 30.697 5.955 8.696 1.00 16.45 197 MET A CA 1
ATOM 924 C C . MET A 1 172 ? 30.742 7.478 8.697 1.00 16.19 197 MET A C 1
ATOM 925 O O . MET A 1 172 ? 31.793 8.039 8.501 1.00 16.31 197 MET A O 1
ATOM 930 N N . ILE A 1 173 ? 29.581 8.115 8.870 1.00 16.37 198 ILE A N 1
ATOM 931 C CA . ILE A 1 173 ? 29.492 9.583 8.841 1.00 15.11 198 ILE A CA 1
ATOM 932 C C . ILE A 1 173 ? 28.917 10.121 10.135 1.00 13.93 198 ILE A C 1
ATOM 933 O O . ILE A 1 173 ? 28.101 9.474 10.777 1.00 14.84 198 ILE A O 1
ATOM 938 N N . LEU A 1 174 ? 29.284 11.346 10.503 1.00 14.44 199 LEU A N 1
ATOM 939 C CA . LEU A 1 174 ? 28.511 12.063 11.540 1.00 14.49 199 LEU A CA 1
ATOM 940 C C . LEU A 1 174 ? 27.124 12.505 11.046 1.00 14.47 199 LEU A C 1
ATOM 941 O O . LEU A 1 174 ? 26.909 12.682 9.823 1.00 14.95 199 LEU A O 1
ATOM 946 N N . PRO A 1 175 ? 26.157 12.628 11.986 1.00 14.55 200 PRO A N 1
ATOM 947 C CA . PRO A 1 175 ? 24.838 13.138 11.627 1.00 16.62 200 PRO A CA 1
ATOM 948 C C . PRO A 1 175 ? 24.900 14.462 10.890 1.00 15.97 200 PRO A C 1
ATOM 949 O O . PRO A 1 175 ? 24.075 14.730 10.019 1.00 16.84 200 PRO A O 1
ATOM 953 N N . GLY A 1 176 ? 25.858 15.315 11.253 1.00 15.06 201 GLY A N 1
ATOM 954 C CA . GLY A 1 176 ? 25.906 16.636 10.589 1.00 16.04 201 GLY A CA 1
ATOM 955 C C . GLY A 1 176 ? 26.911 16.737 9.417 1.00 15.67 201 GLY A C 1
ATOM 956 O O . GLY A 1 176 ? 27.158 17.827 8.909 1.00 16.43 201 GLY A O 1
ATOM 957 N N . ASP A 1 177 ? 27.515 15.604 8.997 1.00 16.40 202 ASP A N 1
ATOM 958 C CA . ASP A 1 177 ? 28.430 15.589 7.849 1.00 15.56 202 ASP A CA 1
ATOM 959 C C . ASP A 1 177 ? 27.740 16.069 6.558 1.00 16.11 202 ASP A C 1
ATOM 960 O O . ASP A 1 177 ? 26.567 15.844 6.372 1.00 15.03 202 ASP A O 1
ATOM 965 N N . ILE A 1 178 ? 28.506 16.791 5.756 1.00 13.83 203 ILE A N 1
ATOM 966 C CA . ILE A 1 178 ? 28.136 17.389 4.469 1.00 17.90 203 ILE A CA 1
ATOM 967 C C . ILE A 1 178 ? 28.398 16.328 3.382 1.00 17.75 203 ILE A C 1
ATOM 968 O O . ILE A 1 178 ? 29.531 15.836 3.226 1.00 18.66 203 ILE A O 1
ATOM 973 N N . MET A 1 179 ? 27.381 16.025 2.617 1.00 16.04 204 MET A N 1
ATOM 974 C CA . MET A 1 179 ? 27.543 15.126 1.474 1.00 17.93 204 MET A CA 1
ATOM 975 C C . MET A 1 179 ? 28.477 15.764 0.433 1.00 19.65 204 MET A C 1
ATOM 976 O O . MET A 1 179 ? 28.221 16.861 -0.043 1.00 20.99 204 MET A O 1
ATOM 981 N N . PRO A 1 180 ? 29.613 15.104 0.128 1.00 18.83 205 PRO A N 1
ATOM 982 C CA . PRO A 1 180 ? 30.668 15.550 -0.805 1.00 18.67 205 PRO A CA 1
ATOM 983 C C . PRO A 1 180 ? 30.358 15.089 -2.251 1.00 18.91 205 PRO A C 1
ATOM 984 O O . PRO A 1 180 ? 31.173 15.289 -3.149 1.00 21.03 205 PRO A O 1
ATOM 988 N N . HIS A 1 181 ? 29.226 14.457 -2.428 1.00 14.91 206 HIS A N 1
ATOM 989 C CA . HIS A 1 181 ? 28.744 13.896 -3.723 1.00 16.63 206 HIS A CA 1
ATOM 990 C C . HIS A 1 181 ? 27.335 14.311 -4.088 1.00 17.29 206 HIS A C 1
ATOM 991 O O . HIS A 1 181 ? 26.642 14.908 -3.240 1.00 18.74 206 HIS A O 1
ATOM 998 N N . PRO A 1 182 ? 26.862 14.064 -5.324 1.00 14.66 207 PRO A N 1
ATOM 999 C CA . PRO A 1 182 ? 25.471 14.377 -5.695 1.00 17.15 207 PRO A CA 1
ATOM 1000 C C . PRO A 1 182 ? 24.523 13.573 -4.804 1.00 19.40 207 PRO A C 1
ATOM 1001 O O . PRO A 1 182 ? 24.939 12.578 -4.164 1.00 16.35 207 PRO A O 1
ATOM 1005 N N . TYR A 1 183 ? 23.271 13.968 -4.724 1.00 15.94 208 TYR A N 1
ATOM 1006 C CA . TYR A 1 183 ? 22.320 13.181 -3.968 1.00 16.53 208 TYR A CA 1
ATOM 1007 C C . TYR A 1 183 ? 22.198 11.743 -4.497 1.00 17.24 208 TYR A C 1
ATOM 1008 O O . TYR A 1 183 ? 22.106 11.533 -5.717 1.00 21.29 208 TYR A O 1
ATOM 1017 N N . ARG A 1 184 ? 22.171 10.730 -3.614 1.00 16.77 209 ARG A N 1
ATOM 1018 C CA . ARG A 1 184 ? 22.064 9.352 -4.077 1.00 17.23 209 ARG A CA 1
ATOM 1019 C C . ARG A 1 184 ? 20.984 8.562 -3.362 1.00 18.29 209 ARG A C 1
ATOM 1020 O O . ARG A 1 184 ? 20.962 7.319 -3.468 1.00 20.33 209 ARG A O 1
ATOM 1028 N N . GLY A 1 185 ? 20.131 9.266 -2.601 1.00 16.33 210 GLY A N 1
ATOM 1029 C CA . GLY A 1 185 ? 19.171 8.680 -1.657 1.00 15.56 210 GLY A CA 1
ATOM 1030 C C . GLY A 1 185 ? 19.427 8.909 -0.158 1.00 14.32 210 GLY A C 1
ATOM 1031 O O . GLY A 1 185 ? 20.363 9.643 0.251 1.00 13.98 210 GLY A O 1
ATOM 1032 N N . PRO A 1 186 ? 18.593 8.299 0.682 1.00 13.01 211 PRO A N 1
ATOM 1033 C CA . PRO A 1 186 ? 18.707 8.437 2.114 1.00 14.96 211 PRO A CA 1
ATOM 1034 C C . PRO A 1 186 ? 20.108 8.002 2.571 1.00 13.65 211 PRO A C 1
ATOM 1035 O O . PRO A 1 186 ? 20.566 6.931 2.180 1.00 15.09 211 PRO A O 1
ATOM 1039 N N . CYS A 1 187 ? 20.752 8.793 3.389 1.00 13.59 212 CYS A N 1
ATOM 1040 C CA . CYS A 1 187 ? 22.179 8.521 3.763 1.00 13.95 212 CYS A CA 1
ATOM 1041 C C . CYS A 1 187 ? 22.409 7.164 4.412 1.00 15.73 212 CYS A C 1
ATOM 1042 O O . CYS A 1 187 ? 23.476 6.529 4.207 1.00 15.47 212 CYS A O 1
ATOM 1045 N N . THR A 1 188 ? 21.427 6.715 5.193 1.00 16.83 213 THR A N 1
ATOM 1046 C CA . THR A 1 188 ? 21.534 5.428 5.939 1.00 17.20 213 THR A CA 1
ATOM 1047 C C . THR A 1 188 ? 21.375 4.231 5.028 1.00 18.40 213 THR A C 1
ATOM 1048 O O . THR A 1 188 ? 21.696 3.113 5.423 1.00 18.31 213 THR A O 1
ATOM 1052 N N . GLN A 1 189 ? 20.985 4.446 3.774 1.00 18.91 214 GLN A N 1
ATOM 1053 C CA . GLN A 1 189 ? 21.071 3.336 2.794 1.00 20.23 214 GLN A CA 1
ATOM 1054 C C . GLN A 1 189 ? 22.555 2.891 2.583 1.00 19.26 214 GLN A C 1
ATOM 1055 O O . GLN A 1 189 ? 22.818 1.764 2.226 1.00 19.58 214 GLN A O 1
ATOM 1061 N N . CYS A 1 190 ? 23.534 3.749 2.847 1.00 16.88 215 CYS A N 1
ATOM 1062 C CA . CYS A 1 190 ? 24.907 3.467 2.402 1.00 16.45 215 CYS A CA 1
ATOM 1063 C C . CYS A 1 190 ? 25.924 3.703 3.531 1.00 18.18 215 CYS A C 1
ATOM 1064 O O . CYS A 1 190 ? 27.066 3.193 3.502 1.00 20.37 215 CYS A O 1
ATOM 1067 N N . HIS A 1 191 ? 25.512 4.527 4.514 1.00 16.19 216 HIS A N 1
ATOM 1068 C CA . HIS A 1 191 ? 26.398 4.902 5.595 1.00 15.35 216 HIS A CA 1
ATOM 1069 C C . HIS A 1 191 ? 25.801 4.524 6.925 1.00 16.75 216 HIS A C 1
ATOM 1070 O O . HIS A 1 191 ? 24.597 4.769 7.179 1.00 16.45 216 HIS A O 1
ATOM 1077 N N . ALA A 1 192 ? 26.650 3.945 7.775 1.00 15.84 217 ALA A N 1
ATOM 1078 C CA . ALA A 1 192 ? 26.450 3.937 9.228 1.00 17.77 217 ALA A CA 1
ATOM 1079 C C . ALA A 1 192 ? 26.575 5.408 9.716 1.00 18.41 217 ALA A C 1
ATOM 1080 O O . ALA A 1 192 ? 27.270 6.213 9.078 1.00 17.55 217 ALA A O 1
ATOM 1082 N N . ILE A 1 193 ? 25.908 5.733 10.834 1.00 18.40 218 ILE A N 1
ATOM 1083 C CA . ILE A 1 193 ? 25.909 7.057 11.371 1.00 20.22 218 ILE A CA 1
ATOM 1084 C C . ILE A 1 193 ? 26.500 6.901 12.785 1.00 21.49 218 ILE A C 1
ATOM 1085 O O . ILE A 1 193 ? 26.073 6.052 13.583 1.00 22.21 218 ILE A O 1
ATOM 1090 N N . GLY A 1 194 ? 27.548 7.642 13.052 1.00 21.10 219 GLY A N 1
ATOM 1091 C CA . GLY A 1 194 ? 28.198 7.534 14.359 1.00 22.28 219 GLY A CA 1
ATOM 1092 C C . GLY A 1 194 ? 29.527 8.233 14.372 1.00 24.13 219 GLY A C 1
ATOM 1093 O O . GLY A 1 194 ? 29.828 9.052 13.516 1.00 19.76 219 GLY A O 1
ATOM 1094 N N . THR A 1 195 ? 30.321 7.902 15.369 1.00 29.87 220 THR A N 1
ATOM 1095 C CA . THR A 1 195 ? 31.493 8.671 15.683 1.00 33.56 220 THR A CA 1
ATOM 1096 C C . THR A 1 195 ? 32.766 7.923 15.482 1.00 32.18 220 THR A C 1
ATOM 1097 O O . THR A 1 195 ? 33.815 8.534 15.520 1.00 36.77 220 THR A O 1
ATOM 1101 N N . THR A 1 196 ? 32.689 6.615 15.265 1.00 34.80 221 THR A N 1
ATOM 1102 C CA . THR A 1 196 ? 33.806 5.702 15.507 1.00 34.57 221 THR A CA 1
ATOM 1103 C C . THR A 1 196 ? 34.391 4.947 14.324 1.00 45.12 221 THR A C 1
ATOM 1104 O O . THR A 1 196 ? 35.357 4.183 14.523 1.00 51.38 221 THR A O 1
ATOM 1108 N N . GLY A 1 197 ? 33.786 5.075 13.133 1.00 45.41 222 GLY A N 1
ATOM 1109 C CA . GLY A 1 197 ? 34.025 4.098 12.042 1.00 43.59 222 GLY A CA 1
ATOM 1110 C C . GLY A 1 197 ? 35.414 4.166 11.422 1.00 45.73 222 GLY A C 1
ATOM 1111 O O . GLY A 1 197 ? 35.851 3.224 10.667 1.00 32.65 222 GLY A O 1
ATOM 1112 N N . HIS A 1 198 ? 36.065 5.294 11.757 1.00 39.83 223 HIS A N 1
ATOM 1113 C CA . HIS A 1 198 ? 37.426 5.692 11.336 1.00 44.90 223 HIS A CA 1
ATOM 1114 C C . HIS A 1 198 ? 38.073 6.767 12.276 1.00 43.29 223 HIS A C 1
ATOM 1115 O O . HIS A 1 198 ? 37.374 7.525 12.977 1.00 39.86 223 HIS A O 1
ATOM 1122 N N . ILE A 1 199 ? 39.411 6.866 12.265 1.00 37.34 224 ILE A N 1
ATOM 1123 C CA . ILE A 1 199 ? 40.164 7.718 13.225 1.00 35.95 224 ILE A CA 1
ATOM 1124 C C . ILE A 1 199 ? 39.992 9.208 12.958 1.00 38.46 224 ILE A C 1
ATOM 1125 O O . ILE A 1 199 ? 40.248 9.699 11.844 1.00 35.07 224 ILE A O 1
ATOM 1130 N N . THR A 1 200 ? 39.577 9.919 13.993 1.00 38.08 225 THR A N 1
ATOM 1131 C CA . THR A 1 200 ? 39.415 11.366 13.925 1.00 42.83 225 THR A CA 1
ATOM 1132 C C . THR A 1 200 ? 39.947 11.901 15.248 1.00 40.10 225 THR A C 1
ATOM 1133 O O . THR A 1 200 ? 39.652 11.336 16.290 1.00 40.16 225 THR A O 1
ATOM 1137 N N . PRO A 1 201 ? 40.768 12.973 15.212 1.00 46.61 226 PRO A N 1
ATOM 1138 C CA . PRO A 1 201 ? 41.146 13.730 14.005 1.00 41.76 226 PRO A CA 1
ATOM 1139 C C . PRO A 1 201 ? 41.857 12.820 13.001 1.00 42.59 226 PRO A C 1
ATOM 1140 O O . PRO A 1 201 ? 42.660 11.975 13.397 1.00 49.18 226 PRO A O 1
ATOM 1144 N N . ASP A 1 202 ? 41.487 12.934 11.731 1.00 38.47 227 ASP A N 1
ATOM 1145 C CA . ASP A 1 202 ? 42.149 12.234 10.640 1.00 37.84 227 ASP A CA 1
ATOM 1146 C C . ASP A 1 202 ? 43.687 12.395 10.831 1.00 36.59 227 ASP A C 1
ATOM 1147 O O . ASP A 1 202 ? 44.190 13.545 10.968 1.00 35.35 227 ASP A O 1
ATOM 1152 N N . PRO A 1 203 ? 44.430 11.266 10.915 1.00 33.11 228 PRO A N 1
ATOM 1153 C CA . PRO A 1 203 ? 45.912 11.288 11.028 1.00 34.75 228 PRO A CA 1
ATOM 1154 C C . PRO A 1 203 ? 46.570 12.129 9.904 1.00 33.28 228 PRO A C 1
ATOM 1155 O O . PRO A 1 203 ? 47.639 12.757 10.064 1.00 31.26 228 PRO A O 1
ATOM 1159 N N . ASP A 1 204 ? 45.921 12.106 8.760 1.00 32.72 229 ASP A N 1
ATOM 1160 C CA . ASP A 1 204 ? 46.392 12.834 7.602 1.00 38.65 229 ASP A CA 1
ATOM 1161 C C . ASP A 1 204 ? 46.430 14.314 7.832 1.00 35.75 229 ASP A C 1
ATOM 1162 O O . ASP A 1 204 ? 47.175 14.988 7.160 1.00 40.14 229 ASP A O 1
ATOM 1167 N N . GLY A 1 205 ? 45.673 14.822 8.804 1.00 29.99 230 GLY A N 1
ATOM 1168 C CA . GLY A 1 205 ? 45.783 16.226 9.101 1.00 30.52 230 GLY A CA 1
ATOM 1169 C C . GLY A 1 205 ? 46.464 16.586 10.425 1.00 29.90 230 GLY A C 1
ATOM 1170 O O . GLY A 1 205 ? 46.436 17.760 10.833 1.00 25.54 230 GLY A O 1
ATOM 1171 N N . ILE A 1 206 ? 47.039 15.597 11.126 1.00 21.20 231 ILE A N 1
ATOM 1172 C CA . ILE A 1 206 ? 47.771 15.911 12.343 1.00 22.23 231 ILE A CA 1
ATOM 1173 C C . ILE A 1 206 ? 49.165 16.418 12.000 1.00 20.15 231 ILE A C 1
ATOM 1174 O O . ILE A 1 206 ? 49.945 15.731 11.294 1.00 25.13 231 ILE A O 1
ATOM 1179 N N . VAL A 1 207 ? 49.519 17.561 12.570 1.00 19.09 232 VAL A N 1
ATOM 1180 C CA . VAL A 1 207 ? 50.768 18.256 12.223 1.00 18.02 232 VAL A CA 1
ATOM 1181 C C . VAL A 1 207 ? 51.802 17.813 13.261 1.00 18.66 232 VAL A C 1
ATOM 1182 O O . VAL A 1 207 ? 51.580 17.999 14.448 1.00 20.03 232 VAL A O 1
ATOM 1186 N N . LEU A 1 208 ? 52.933 17.232 12.831 1.00 17.29 233 LEU A N 1
ATOM 1187 C CA . LEU A 1 208 ? 53.977 16.864 13.813 1.00 16.72 233 LEU A CA 1
ATOM 1188 C C . LEU A 1 208 ? 54.953 17.996 14.063 1.00 18.39 233 LEU A C 1
ATOM 1189 O O . LEU A 1 208 ? 55.357 18.615 13.128 1.00 17.23 233 LEU A O 1
ATOM 1194 N N . PRO A 1 209 ? 55.356 18.247 15.325 1.00 18.14 234 PRO A N 1
ATOM 1195 C CA . PRO A 1 209 ? 56.411 19.297 15.524 1.00 17.17 234 PRO A CA 1
ATOM 1196 C C . PRO A 1 209 ? 57.801 18.903 14.902 1.00 18.42 234 PRO A C 1
ATOM 1197 O O . PRO A 1 209 ? 58.251 17.760 15.054 1.00 19.69 234 PRO A O 1
ATOM 1201 N N . PRO A 1 210 ? 58.481 19.832 14.202 1.00 16.22 235 PRO A N 1
ATOM 1202 C CA . PRO A 1 210 ? 59.829 19.497 13.779 1.00 20.34 235 PRO A CA 1
ATOM 1203 C C . PRO A 1 210 ? 60.673 19.252 15.049 1.00 21.81 235 PRO A C 1
ATOM 1204 O O . PRO A 1 210 ? 60.441 19.869 16.079 1.00 25.34 235 PRO A O 1
ATOM 1208 N N . GLY A 1 211 ? 61.674 18.402 15.047 1.00 27.08 236 GLY A N 1
ATOM 1209 C CA . GLY A 1 211 ? 62.284 18.278 16.424 1.00 30.58 236 GLY A CA 1
ATOM 1210 C C . GLY A 1 211 ? 63.138 19.410 17.048 1.00 30.62 236 GLY A C 1
ATOM 1211 O O . GLY A 1 211 ? 63.330 20.507 16.450 1.00 28.61 236 GLY A O 1
ATOM 1212 N N . PRO A 1 212 ? 63.690 19.147 18.256 1.00 29.59 237 PRO A N 1
ATOM 1213 C CA . PRO A 1 212 ? 64.842 19.941 18.663 1.00 28.95 237 PRO A CA 1
ATOM 1214 C C . PRO A 1 212 ? 65.964 19.544 17.688 1.00 27.33 237 PRO A C 1
ATOM 1215 O O . PRO A 1 212 ? 65.921 18.449 17.146 1.00 26.16 237 PRO A O 1
ATOM 1219 N N . ILE A 1 213 ? 66.924 20.423 17.436 1.00 26.24 238 ILE A N 1
ATOM 1220 C CA . ILE A 1 213 ? 68.116 20.050 16.664 1.00 24.46 238 ILE A CA 1
ATOM 1221 C C . ILE A 1 213 ? 69.362 20.586 17.373 1.00 25.64 238 ILE A C 1
ATOM 1222 O O . ILE A 1 213 ? 69.314 21.607 18.049 1.00 24.60 238 ILE A O 1
ATOM 1227 N N . ARG A 1 214 ? 70.493 19.920 17.181 1.00 29.57 239 ARG A N 1
ATOM 1228 C CA . ARG A 1 214 ? 71.708 20.434 17.813 1.00 37.06 239 ARG A CA 1
ATOM 1229 C C . ARG A 1 214 ? 72.175 21.614 16.975 1.00 36.19 239 ARG A C 1
ATOM 1230 O O . ARG A 1 214 ? 72.101 21.531 15.751 1.00 34.32 239 ARG A O 1
ATOM 1238 N N . ALA A 1 215 ? 72.608 22.716 17.594 1.00 35.76 240 ALA A N 1
ATOM 1239 C CA . ALA A 1 215 ? 73.198 23.817 16.809 1.00 38.27 240 ALA A CA 1
ATOM 1240 C C . ALA A 1 215 ? 74.243 23.275 15.800 1.00 38.22 240 ALA A C 1
ATOM 1241 O O . ALA A 1 215 ? 75.121 22.458 16.160 1.00 36.83 240 ALA A O 1
ATOM 1243 N N . GLY A 1 216 ? 74.107 23.677 14.535 1.00 34.14 241 GLY A N 1
ATOM 1244 C CA . GLY A 1 216 ? 75.049 23.270 13.495 1.00 29.91 241 GLY A CA 1
ATOM 1245 C C . GLY A 1 216 ? 74.743 21.948 12.824 1.00 33.02 241 GLY A C 1
ATOM 1246 O O . GLY A 1 216 ? 75.528 21.497 11.987 1.00 32.02 241 GLY A O 1
ATOM 1247 N N . ALA A 1 217 ? 73.600 21.327 13.162 1.00 32.90 242 ALA A N 1
ATOM 1248 C CA . ALA A 1 217 ? 73.146 20.074 12.530 1.00 29.55 242 ALA A CA 1
ATOM 1249 C C . ALA A 1 217 ? 73.126 20.268 11.002 1.00 29.23 242 ALA A C 1
ATOM 1250 O O . ALA A 1 217 ? 72.753 21.346 10.554 1.00 30.03 242 ALA A O 1
ATOM 1252 N N . LYS A 1 218 ? 73.501 19.268 10.189 1.00 30.38 243 LYS A N 1
ATOM 1253 C CA . LYS A 1 218 ? 73.289 19.422 8.723 1.00 28.34 243 LYS A CA 1
ATOM 1254 C C . LYS A 1 218 ? 71.773 19.531 8.443 1.00 25.34 243 LYS A C 1
ATOM 1255 O O . LYS A 1 218 ? 70.966 18.883 9.099 1.00 24.96 243 LYS A O 1
ATOM 1261 N N . MET A 1 219 ? 71.406 20.307 7.440 1.00 24.97 244 MET A N 1
ATOM 1262 C CA . MET A 1 219 ? 69.994 20.525 7.111 1.00 22.40 244 MET A CA 1
ATOM 1263 C C . MET A 1 219 ? 69.655 19.485 6.056 1.00 21.69 244 MET A C 1
ATOM 1264 O O . MET A 1 219 ? 70.232 19.478 4.977 1.00 25.20 244 MET A O 1
ATOM 1269 N N . PRO A 1 220 ? 68.736 18.588 6.365 1.00 21.49 245 PRO A N 1
ATOM 1270 C CA . PRO A 1 220 ? 68.371 17.508 5.431 1.00 22.41 245 PRO A CA 1
ATOM 1271 C C . PRO A 1 220 ? 67.330 17.907 4.369 1.00 25.52 245 PRO A C 1
ATOM 1272 O O . PRO A 1 220 ? 67.221 17.241 3.338 1.00 24.57 245 PRO A O 1
ATOM 1276 N N . HIS A 1 221 ? 66.550 18.964 4.643 1.00 20.75 246 HIS A N 1
ATOM 1277 C CA . HIS A 1 221 ? 65.533 19.465 3.693 1.00 19.61 246 HIS A CA 1
ATOM 1278 C C . HIS A 1 221 ? 66.059 20.702 2.989 1.00 18.98 246 HIS A C 1
ATOM 1279 O O . HIS A 1 221 ? 67.138 21.200 3.283 1.00 17.67 246 HIS A O 1
ATOM 1286 N N . ARG A 1 222 ? 65.340 21.192 2.003 1.00 18.27 247 ARG A N 1
ATOM 1287 C CA . ARG A 1 222 ? 65.671 22.462 1.368 1.00 17.21 247 ARG A CA 1
ATOM 1288 C C . ARG A 1 222 ? 65.550 23.660 2.347 1.00 16.75 247 ARG A C 1
ATOM 1289 O O . ARG A 1 222 ? 65.067 23.538 3.442 1.00 15.80 247 ARG A O 1
ATOM 1297 N N . ASP A 1 223 ? 66.022 24.815 1.929 1.00 14.97 248 ASP A N 1
ATOM 1298 C CA . ASP A 1 223 ? 65.963 25.989 2.772 1.00 13.95 248 ASP A CA 1
ATOM 1299 C C . ASP A 1 223 ? 64.528 26.371 3.079 1.00 11.46 248 ASP A C 1
ATOM 1300 O O . ASP A 1 223 ? 63.703 26.378 2.189 1.00 11.80 248 ASP A O 1
ATOM 1305 N N . ARG A 1 224 ? 64.249 26.679 4.342 1.00 11.54 249 ARG A N 1
ATOM 1306 C CA . ARG A 1 224 ? 62.867 26.940 4.838 1.00 13.05 249 ARG A CA 1
ATOM 1307 C C . ARG A 1 224 ? 62.820 28.132 5.724 1.00 12.83 249 ARG A C 1
ATOM 1308 O O . ARG A 1 224 ? 61.713 28.518 6.235 1.00 13.20 249 ARG A O 1
ATOM 1316 N N . GLY A 1 225 ? 64.017 28.705 5.919 1.00 12.55 250 GLY A N 1
ATOM 1317 C CA . GLY A 1 225 ? 64.208 29.853 6.849 1.00 14.21 250 GLY A CA 1
ATOM 1318 C C . GLY A 1 225 ? 65.133 29.619 8.052 1.00 15.07 250 GLY A C 1
ATOM 1319 O O . GLY A 1 225 ? 65.831 28.552 8.152 1.00 13.70 250 GLY A O 1
ATOM 1320 N N . PRO A 1 226 ? 65.157 30.600 8.994 1.00 17.99 251 PRO A N 1
ATOM 1321 C CA . PRO A 1 226 ? 66.021 30.440 10.174 1.00 18.72 251 PRO A CA 1
ATOM 1322 C C . PRO A 1 226 ? 65.603 29.245 10.954 1.00 18.40 251 PRO A C 1
ATOM 1323 O O . PRO A 1 226 ? 64.417 29.077 11.189 1.00 18.61 251 PRO A O 1
ATOM 1327 N N . CYS A 1 227 ? 66.553 28.415 11.351 1.00 18.79 252 CYS A N 1
ATOM 1328 C CA . CYS A 1 227 ? 66.252 27.124 11.965 1.00 18.78 252 CYS A CA 1
ATOM 1329 C C . CYS A 1 227 ? 65.393 27.290 13.211 1.00 18.82 252 CYS A C 1
ATOM 1330 O O . CYS A 1 227 ? 64.476 26.500 13.441 1.00 22.60 252 CYS A O 1
ATOM 1333 N N . ALA A 1 228 ? 65.660 28.346 13.963 1.00 17.38 253 ALA A N 1
ATOM 1334 C CA . ALA A 1 228 ? 64.991 28.596 15.265 1.00 20.91 253 ALA A CA 1
ATOM 1335 C C . ALA A 1 228 ? 63.500 28.953 15.063 1.00 20.59 253 ALA A C 1
ATOM 1336 O O . ALA A 1 228 ? 62.707 28.899 16.003 1.00 26.34 253 ALA A O 1
ATOM 1338 N N . ALA A 1 229 ? 63.116 29.317 13.832 1.00 23.97 254 ALA A N 1
ATOM 1339 C CA . ALA A 1 229 ? 61.682 29.586 13.527 1.00 18.56 254 ALA A CA 1
ATOM 1340 C C . ALA A 1 229 ? 60.887 28.322 13.750 1.00 18.68 254 ALA A C 1
ATOM 1341 O O . ALA A 1 229 ? 59.687 28.404 14.020 1.00 18.93 254 ALA A O 1
ATOM 1343 N N . CYS A 1 230 ? 61.542 27.154 13.610 1.00 15.07 255 CYS A N 1
ATOM 1344 C CA . CYS A 1 230 ? 60.812 25.942 13.591 1.00 15.60 255 CYS A CA 1
ATOM 1345 C C . CYS A 1 230 ? 61.311 24.880 14.539 1.00 17.62 255 CYS A C 1
ATOM 1346 O O . CYS A 1 230 ? 60.546 23.933 14.840 1.00 18.06 255 CYS A O 1
ATOM 1349 N N . HIS A 1 231 ? 62.589 24.959 14.913 1.00 18.54 256 HIS A N 1
ATOM 1350 C CA . HIS A 1 231 ? 63.208 23.921 15.720 1.00 19.67 256 HIS A CA 1
ATOM 1351 C C . HIS A 1 231 ? 63.759 24.486 17.029 1.00 24.44 256 HIS A C 1
ATOM 1352 O O . HIS A 1 231 ? 64.408 25.557 17.067 1.00 22.72 256 HIS A O 1
ATOM 1359 N N . ALA A 1 232 ? 63.526 23.773 18.130 1.00 25.69 257 ALA A N 1
ATOM 1360 C CA . ALA A 1 232 ? 64.320 24.082 19.339 1.00 30.18 257 ALA A CA 1
ATOM 1361 C C . ALA A 1 232 ? 65.805 23.745 19.026 1.00 29.33 257 ALA A C 1
ATOM 1362 O O . ALA A 1 232 ? 66.116 22.703 18.419 1.00 31.56 257 ALA A O 1
ATOM 1364 N N . ILE A 1 233 ? 66.703 24.641 19.416 1.00 31.66 258 ILE A N 1
ATOM 1365 C CA . ILE A 1 233 ? 68.136 24.489 19.122 1.00 32.95 258 ILE A CA 1
ATOM 1366 C C . ILE A 1 233 ? 68.830 23.980 20.403 1.00 36.10 258 ILE A C 1
ATOM 1367 O O . ILE A 1 233 ? 68.819 24.671 21.425 1.00 40.04 258 ILE A O 1
ATOM 1372 N N . ILE A 1 234 ? 69.402 22.777 20.328 1.00 40.39 259 ILE A N 1
ATOM 1373 C CA . ILE A 1 234 ? 70.136 22.139 21.441 1.00 43.12 259 ILE A CA 1
ATOM 1374 C C . ILE A 1 234 ? 71.598 22.557 21.318 1.00 48.22 259 ILE A C 1
ATOM 1375 O O . ILE A 1 234 ? 72.318 22.097 20.418 1.00 50.57 259 ILE A O 1
ATOM 1380 N N . GLN A 1 235 ? 72.024 23.432 22.226 1.00 56.68 260 GLN A N 1
ATOM 1381 C CA . GLN A 1 235 ? 73.256 24.213 22.077 1.00 65.62 260 GLN A CA 1
ATOM 1382 C C . GLN A 1 235 ? 74.099 24.258 23.359 1.00 66.77 260 GLN A C 1
ATOM 1383 O O . GLN A 1 235 ? 73.913 25.139 24.207 1.00 67.65 260 GLN A O 1
ATOM 1389 N N . GLY B 1 56 ? 28.049 34.090 -16.249 1.00 66.74 81 GLY B N 1
ATOM 1390 C CA . GLY B 1 56 ? 27.320 34.367 -14.971 1.00 67.36 81 GLY B CA 1
ATOM 1391 C C . GLY B 1 56 ? 25.878 34.836 -15.113 1.00 74.34 81 GLY B C 1
ATOM 1392 O O . GLY B 1 56 ? 25.581 35.716 -15.927 1.00 84.52 81 GLY B O 1
ATOM 1393 N N . PHE B 1 57 ? 24.980 34.203 -14.348 1.00 78.76 82 PHE B N 1
ATOM 1394 C CA . PHE B 1 57 ? 23.639 34.736 -14.025 1.00 77.44 82 PHE B CA 1
ATOM 1395 C C . PHE B 1 57 ? 23.768 35.373 -12.647 1.00 78.38 82 PHE B C 1
ATOM 1396 O O . PHE B 1 57 ? 24.172 34.687 -11.694 1.00 54.94 82 PHE B O 1
ATOM 1404 N N . VAL B 1 58 ? 23.454 36.673 -12.555 1.00 86.23 83 VAL B N 1
ATOM 1405 C CA . VAL B 1 58 ? 23.329 37.375 -11.261 1.00 83.22 83 VAL B CA 1
ATOM 1406 C C . VAL B 1 58 ? 21.844 37.612 -10.947 1.00 85.48 83 VAL B C 1
ATOM 1407 O O . VAL B 1 58 ? 21.073 38.104 -11.790 1.00 84.74 83 VAL B O 1
ATOM 1411 N N . ALA B 1 59 ? 21.448 37.200 -9.745 1.00 85.15 84 ALA B N 1
ATOM 1412 C CA . ALA B 1 59 ? 20.127 37.490 -9.219 1.00 88.02 84 ALA B CA 1
ATOM 1413 C C . ALA B 1 59 ? 20.122 38.939 -8.715 1.00 93.47 84 ALA B C 1
ATOM 1414 O O . ALA B 1 59 ? 21.200 39.485 -8.413 1.00 90.38 84 ALA B O 1
ATOM 1416 N N . PRO B 1 60 ? 18.927 39.584 -8.660 1.00 100.09 85 PRO B N 1
ATOM 1417 C CA . PRO B 1 60 ? 18.751 40.839 -7.911 1.00 104.34 85 PRO B CA 1
ATOM 1418 C C . PRO B 1 60 ? 19.331 40.835 -6.467 1.00 107.14 85 PRO B C 1
ATOM 1419 O O . PRO B 1 60 ? 19.122 41.800 -5.713 1.00 97.32 85 PRO B O 1
ATOM 1423 N N . ASN B 1 61 ? 20.073 39.776 -6.111 1.00 112.45 86 ASN B N 1
ATOM 1424 C CA . ASN B 1 61 ? 20.672 39.640 -4.768 1.00 103.75 86 ASN B CA 1
ATOM 1425 C C . ASN B 1 61 ? 21.962 38.768 -4.574 1.00 86.94 86 ASN B C 1
ATOM 1426 O O . ASN B 1 61 ? 21.893 37.762 -3.866 1.00 83.38 86 ASN B O 1
ATOM 1431 N N . VAL B 1 62 ? 23.123 39.134 -5.146 1.00 68.34 87 VAL B N 1
ATOM 1432 C CA . VAL B 1 62 ? 24.410 38.476 -4.708 1.00 55.55 87 VAL B CA 1
ATOM 1433 C C . VAL B 1 62 ? 25.133 39.312 -3.621 1.00 55.16 87 VAL B C 1
ATOM 1434 O O . VAL B 1 62 ? 25.762 40.355 -3.916 1.00 55.26 87 VAL B O 1
ATOM 1438 N N . GLN B 1 63 ? 25.021 38.852 -2.365 1.00 41.94 88 GLN B N 1
ATOM 1439 C CA . GLN B 1 63 ? 25.488 39.617 -1.199 1.00 33.40 88 GLN B CA 1
ATOM 1440 C C . GLN B 1 63 ? 27.018 39.519 -1.044 1.00 26.64 88 GLN B C 1
ATOM 1441 O O . GLN B 1 63 ? 27.632 38.653 -1.683 1.00 23.33 88 GLN B O 1
ATOM 1447 N N . PHE B 1 64 ? 27.617 40.411 -0.234 1.00 22.43 89 PHE B N 1
ATOM 1448 C CA . PHE B 1 64 ? 29.067 40.377 0.035 1.00 19.24 89 PHE B CA 1
ATOM 1449 C C . PHE B 1 64 ? 29.398 39.213 0.996 1.00 17.94 89 PHE B C 1
ATOM 1450 O O . PHE B 1 64 ? 28.644 38.933 1.949 1.00 17.17 89 PHE B O 1
ATOM 1458 N N . SER B 1 65 ? 30.529 38.543 0.775 1.00 14.89 90 SER B N 1
ATOM 1459 C CA . SER B 1 65 ? 30.908 37.460 1.691 1.00 14.84 90 SER B CA 1
ATOM 1460 C C . SER B 1 65 ? 32.078 37.837 2.564 1.00 14.03 90 SER B C 1
ATOM 1461 O O . SER B 1 65 ? 32.281 37.248 3.629 1.00 14.49 90 SER B O 1
ATOM 1464 N N . GLU B 1 66 ? 32.879 38.833 2.123 1.00 13.26 91 GLU B N 1
ATOM 1465 C CA . GLU B 1 66 ? 34.066 39.186 2.911 1.00 14.15 91 GLU B CA 1
ATOM 1466 C C . GLU B 1 66 ? 34.473 40.613 2.615 1.00 11.93 91 GLU B C 1
ATOM 1467 O O . GLU B 1 66 ? 34.170 41.155 1.501 1.00 13.62 91 GLU B O 1
ATOM 1473 N N . ALA B 1 67 ? 35.207 41.165 3.587 1.00 12.76 92 ALA B N 1
ATOM 1474 C CA . ALA B 1 67 ? 35.821 42.482 3.411 1.00 11.24 92 ALA B CA 1
ATOM 1475 C C . ALA B 1 67 ? 37.279 42.335 3.782 1.00 10.98 92 ALA B C 1
ATOM 1476 O O . ALA B 1 67 ? 37.584 41.696 4.772 1.00 13.28 92 ALA B O 1
ATOM 1478 N N . HIS B 1 68 ? 38.152 43.068 3.069 1.00 10.79 93 HIS B N 1
ATOM 1479 C CA . HIS B 1 68 ? 39.588 43.077 3.310 1.00 11.28 93 HIS B CA 1
ATOM 1480 C C . HIS B 1 68 ? 39.975 44.473 3.732 1.00 10.47 93 HIS B C 1
ATOM 1481 O O . HIS B 1 68 ? 39.635 45.415 3.070 1.00 12.17 93 HIS B O 1
ATOM 1488 N N . TRP B 1 69 ? 40.643 44.595 4.859 1.00 11.47 94 TRP B N 1
ATOM 1489 C CA . TRP B 1 69 ? 41.079 45.941 5.346 1.00 11.32 94 TRP B CA 1
ATOM 1490 C C . TRP B 1 69 ? 42.269 45.835 6.202 1.00 11.95 94 TRP B C 1
ATOM 1491 O O . TRP B 1 69 ? 42.190 45.349 7.355 1.00 12.76 94 TRP B O 1
ATOM 1502 N N . GLN B 1 70 ? 43.381 46.404 5.694 1.00 12.16 95 GLN B N 1
ATOM 1503 C CA . GLN B 1 70 ? 44.622 46.554 6.380 1.00 12.21 95 GLN B CA 1
ATOM 1504 C C . GLN B 1 70 ? 45.094 45.260 6.968 1.00 13.08 95 GLN B C 1
ATOM 1505 O O . GLN B 1 70 ? 45.601 45.272 8.056 1.00 12.84 95 GLN B O 1
ATOM 1511 N N . GLY B 1 71 ? 44.925 44.150 6.229 1.00 12.64 96 GLY B N 1
ATOM 1512 C CA . GLY B 1 71 ? 45.409 42.839 6.728 1.00 13.70 96 GLY B CA 1
ATOM 1513 C C . GLY B 1 71 ? 44.361 41.998 7.452 1.00 13.33 96 GLY B C 1
ATOM 1514 O O . GLY B 1 71 ? 44.638 40.876 7.814 1.00 13.89 96 GLY B O 1
ATOM 1515 N N . MET B 1 72 ? 43.157 42.531 7.694 1.00 11.90 97 MET B N 1
ATOM 1516 C CA . MET B 1 72 ? 42.108 41.682 8.332 1.00 11.38 97 MET B CA 1
ATOM 1517 C C . MET B 1 72 ? 41.124 41.253 7.280 1.00 11.83 97 MET B C 1
ATOM 1518 O O . MET B 1 72 ? 40.899 41.977 6.292 1.00 12.65 97 MET B O 1
ATOM 1523 N N . GLU B 1 73 ? 40.500 40.084 7.498 1.00 10.34 98 GLU B N 1
ATOM 1524 C CA . GLU B 1 73 ? 39.448 39.617 6.642 1.00 12.13 98 GLU B CA 1
ATOM 1525 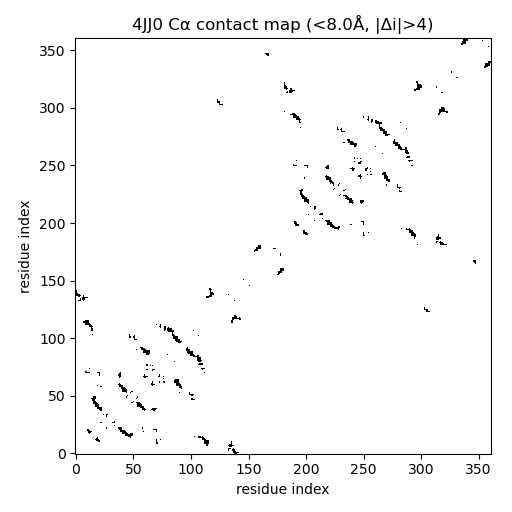C C . GLU B 1 73 ? 38.246 39.536 7.566 1.00 10.91 98 GLU B C 1
ATOM 1526 O O . GLU B 1 73 ? 38.319 38.821 8.573 1.00 10.60 98 GLU B O 1
ATOM 1532 N N . ALA B 1 74 ? 37.167 40.222 7.195 1.00 10.12 99 ALA B N 1
ATOM 1533 C CA . ALA B 1 74 ? 35.909 40.217 7.996 1.00 11.02 99 ALA B CA 1
ATOM 1534 C C . ALA B 1 74 ? 34.835 39.470 7.202 1.00 11.25 99 ALA B C 1
ATOM 1535 O O . ALA B 1 74 ? 34.727 39.649 5.976 1.00 11.70 99 ALA B O 1
ATOM 1537 N N . LEU B 1 75 ? 34.074 38.635 7.896 1.00 10.86 100 LEU B N 1
ATOM 1538 C CA . LEU B 1 75 ? 32.968 37.834 7.314 1.00 12.21 100 LEU B CA 1
ATOM 1539 C C . LEU B 1 75 ? 31.685 38.181 8.065 1.00 12.19 100 LEU B C 1
ATOM 1540 O O . LEU B 1 75 ? 31.743 38.529 9.206 1.00 11.93 100 LEU B O 1
ATOM 1545 N N . PRO B 1 76 ? 30.518 38.056 7.414 1.00 13.53 101 PRO B N 1
ATOM 1546 C CA . PRO B 1 76 ? 29.272 38.197 8.114 1.00 14.74 101 PRO B CA 1
ATOM 1547 C C . PRO B 1 76 ? 29.222 37.187 9.254 1.00 14.87 101 PRO B C 1
ATOM 1548 O O . PRO B 1 76 ? 29.642 36.046 9.066 1.00 13.49 101 PRO B O 1
ATOM 1552 N N . LEU B 1 77 ? 28.708 37.604 10.388 1.00 14.80 102 LEU B N 1
ATOM 1553 C CA . LEU B 1 77 ? 28.621 36.696 11.516 1.00 17.49 102 LEU B CA 1
ATOM 1554 C C . LEU B 1 77 ? 27.272 35.975 11.452 1.00 17.81 102 LEU B C 1
ATOM 1555 O O . LEU B 1 77 ? 26.251 36.507 11.953 1.00 17.40 102 LEU B O 1
ATOM 1560 N N . SER B 1 78 ? 27.247 34.824 10.778 1.00 16.18 103 SER B N 1
ATOM 1561 C CA . SER B 1 78 ? 26.013 34.057 10.566 1.00 15.05 103 SER B CA 1
ATOM 1562 C C . SER B 1 78 ? 25.646 33.225 11.787 1.00 16.01 103 SER B C 1
ATOM 1563 O O . SER B 1 78 ? 26.479 32.984 12.687 1.00 14.41 103 SER B O 1
ATOM 1566 N N . ILE B 1 79 ? 24.408 32.721 11.804 1.00 15.93 104 ILE B N 1
ATOM 1567 C CA . ILE B 1 79 ? 24.008 31.763 12.810 1.00 17.37 104 ILE B CA 1
ATOM 1568 C C . ILE B 1 79 ? 24.915 30.528 12.750 1.00 14.23 104 ILE B C 1
ATOM 1569 O O . ILE B 1 79 ? 25.378 30.025 13.762 1.00 14.35 104 ILE B O 1
ATOM 1574 N N . GLU B 1 80 ? 25.145 30.013 11.553 1.00 11.72 105 GLU B N 1
ATOM 1575 C CA . GLU B 1 80 ? 26.094 28.906 11.363 1.00 12.35 105 GLU B CA 1
ATOM 1576 C C . GLU B 1 80 ? 27.512 29.116 11.993 1.00 12.19 105 GLU B C 1
ATOM 1577 O O . GLU B 1 80 ? 28.000 28.249 12.765 1.00 12.65 105 GLU B O 1
ATOM 1583 N N . LEU B 1 81 ? 28.107 30.270 11.734 1.00 12.82 106 LEU B N 1
ATOM 1584 C CA . LEU B 1 81 ? 29.462 30.562 12.263 1.00 12.11 106 LEU B CA 1
ATOM 1585 C C . LEU B 1 81 ? 29.369 30.718 13.784 1.00 11.97 106 LEU B C 1
ATOM 1586 O O . LEU B 1 81 ? 30.267 30.258 14.486 1.00 11.12 106 LEU B O 1
ATOM 1591 N N . LYS B 1 82 ? 28.288 31.349 14.287 1.00 12.48 107 LYS B N 1
ATOM 1592 C CA . LYS B 1 82 ? 28.086 31.502 15.742 1.00 13.74 107 LYS B CA 1
ATOM 1593 C C . LYS B 1 82 ? 27.984 30.128 16.435 1.00 13.21 107 LYS B C 1
ATOM 1594 O O . LYS B 1 82 ? 28.539 29.882 17.522 1.00 13.41 107 LYS B O 1
ATOM 1600 N N . ARG B 1 83 ? 27.253 29.194 15.824 1.00 11.54 108 ARG B N 1
ATOM 1601 C CA . ARG B 1 83 ? 27.158 27.929 16.464 1.00 12.25 108 ARG B CA 1
ATOM 1602 C C . ARG B 1 83 ? 28.505 27.199 16.367 1.00 12.06 108 ARG B C 1
ATOM 1603 O O . ARG B 1 83 ? 28.916 26.558 17.352 1.00 11.51 108 ARG B O 1
ATOM 1611 N N . LYS B 1 84 ? 29.175 27.293 15.201 1.00 12.75 109 LYS B N 1
ATOM 1612 C CA . LYS B 1 84 ? 30.473 26.587 14.993 1.00 12.14 109 LYS B CA 1
ATOM 1613 C C . LYS B 1 84 ? 31.493 27.078 16.034 1.00 13.77 109 LYS B C 1
ATOM 1614 O O . LYS B 1 84 ? 32.235 26.267 16.635 1.00 15.81 109 LYS B O 1
ATOM 1620 N N . LEU B 1 85 ? 31.539 28.395 16.200 1.00 14.20 110 LEU B N 1
ATOM 1621 C CA . LEU B 1 85 ? 32.515 29.013 17.077 1.00 14.62 110 LEU B CA 1
ATOM 1622 C C . LEU B 1 85 ? 32.045 29.171 18.532 1.00 15.15 110 LEU B C 1
ATOM 1623 O O . LEU B 1 85 ? 32.802 29.715 19.307 1.00 14.35 110 LEU B O 1
ATOM 1628 N N . LYS B 1 86 ? 30.856 28.669 18.874 1.00 14.33 111 LYS B N 1
ATOM 1629 C CA . LYS B 1 86 ? 30.285 28.789 20.242 1.00 17.07 111 LYS B CA 1
ATOM 1630 C C . LYS B 1 86 ? 30.207 30.239 20.632 1.00 18.84 111 LYS B C 1
ATOM 1631 O O . LYS B 1 86 ? 30.537 30.607 21.763 1.00 20.23 111 LYS B O 1
ATOM 1637 N N . LEU B 1 87 ? 29.804 31.089 19.688 1.00 16.71 112 LEU B N 1
ATOM 1638 C CA . LEU B 1 87 ? 29.591 32.501 20.029 1.00 16.32 112 LEU B CA 1
ATOM 1639 C C . LEU B 1 87 ? 28.114 32.702 20.452 1.00 14.89 112 LEU B C 1
ATOM 1640 O O . LEU B 1 87 ? 27.237 31.871 20.103 1.00 15.06 112 LEU B O 1
ATOM 1645 N N . PRO B 1 88 ? 27.812 33.804 21.147 1.00 15.40 113 PRO B N 1
ATOM 1646 C CA . PRO B 1 88 ? 26.419 33.974 21.610 1.00 14.67 113 PRO B CA 1
ATOM 1647 C C . PRO B 1 88 ? 25.561 34.206 20.422 1.00 15.68 113 PRO B C 1
ATOM 1648 O O . PRO B 1 88 ? 25.983 34.875 19.476 1.00 15.02 113 PRO B O 1
ATOM 1652 N N . LEU B 1 89 ? 24.335 33.713 20.510 1.00 16.68 114 LEU B N 1
ATOM 1653 C CA . LEU B 1 89 ? 23.486 33.499 19.282 1.00 17.54 114 LEU B CA 1
ATOM 1654 C C . LEU B 1 89 ? 22.977 34.788 18.726 1.00 14.67 114 LEU B C 1
ATOM 1655 O O . LEU B 1 89 ? 22.746 34.911 17.536 1.00 15.72 114 LEU B O 1
ATOM 1660 N N . ASP B 1 90 ? 22.885 35.811 19.577 1.00 15.75 115 ASP B N 1
ATOM 1661 C CA . ASP B 1 90 ? 22.401 37.139 19.149 1.00 16.46 115 ASP B CA 1
ATOM 1662 C C . ASP B 1 90 ? 23.527 38.137 19.019 1.00 14.04 115 ASP B C 1
ATOM 1663 O O . ASP B 1 90 ? 23.280 39.303 19.011 1.00 15.50 115 ASP B O 1
ATOM 1668 N N . LEU B 1 91 ? 24.768 37.678 19.013 1.00 14.02 116 LEU B N 1
ATOM 1669 C CA . LEU B 1 91 ? 25.914 38.595 18.852 1.00 15.62 116 LEU B CA 1
ATOM 1670 C C . LEU B 1 91 ? 25.814 39.258 17.476 1.00 16.19 116 LEU B C 1
ATOM 1671 O O . LEU B 1 91 ? 25.614 38.573 16.466 1.00 16.57 116 LEU B O 1
ATOM 1676 N N . GLU B 1 92 ? 26.010 40.562 17.435 1.00 17.86 117 GLU B N 1
ATOM 1677 C CA . GLU B 1 92 ? 26.000 41.288 16.158 1.00 18.50 117 GLU B CA 1
ATOM 1678 C C . GLU B 1 92 ? 27.369 41.863 15.888 1.00 17.74 117 GLU B C 1
ATOM 1679 O O . GLU B 1 92 ? 28.019 42.327 16.835 1.00 16.66 117 GLU B O 1
ATOM 1685 N N . GLY B 1 93 ? 27.806 41.860 14.604 1.00 16.07 118 GLY B N 1
ATOM 1686 C CA . GLY B 1 93 ? 29.148 42.337 14.271 1.00 14.71 118 GLY B CA 1
ATOM 1687 C C . GLY B 1 93 ? 29.688 41.494 13.119 1.00 14.74 118 GLY B C 1
ATOM 1688 O O . GLY B 1 93 ? 28.917 40.820 12.382 1.00 15.53 118 GLY B O 1
ATOM 1689 N N . LEU B 1 94 ? 30.997 41.621 12.887 1.00 14.10 119 LEU B N 1
ATOM 1690 C CA . LEU B 1 94 ? 31.665 40.921 11.733 1.00 15.11 119 LEU B CA 1
ATOM 1691 C C . LEU B 1 94 ? 32.726 40.037 12.307 1.00 12.39 119 LEU B C 1
ATOM 1692 O O . LEU B 1 94 ? 33.548 40.488 13.100 1.00 14.45 119 LEU B O 1
ATOM 1697 N N . LEU B 1 95 ? 32.730 38.779 11.864 1.00 13.33 120 LEU B N 1
ATOM 1698 C CA . LEU B 1 95 ? 33.782 37.816 12.327 1.00 13.22 120 LEU B CA 1
ATOM 1699 C C . LEU B 1 95 ? 35.125 38.140 11.646 1.00 13.53 120 LEU B C 1
ATOM 1700 O O . LEU B 1 95 ? 35.222 38.104 10.384 1.00 13.00 120 LEU B O 1
ATOM 1705 N N . ILE B 1 96 ? 36.173 38.340 12.456 1.00 15.27 121 ILE B N 1
ATOM 1706 C CA . ILE B 1 96 ? 37.498 38.456 11.887 1.00 14.96 121 ILE B CA 1
ATOM 1707 C C . ILE B 1 96 ? 38.150 37.076 11.772 1.00 14.26 121 ILE B C 1
ATOM 1708 O O . ILE B 1 96 ? 38.515 36.461 12.792 1.00 17.28 121 ILE B O 1
ATOM 1713 N N . ASP B 1 97 ? 38.289 36.550 10.539 1.00 14.35 122 ASP B N 1
ATOM 1714 C CA . ASP B 1 97 ? 38.819 35.180 10.445 1.00 15.55 122 ASP B CA 1
ATOM 1715 C C . ASP B 1 97 ? 40.278 35.117 10.089 1.00 14.74 122 ASP B C 1
ATOM 1716 O O . ASP B 1 97 ? 40.943 34.036 10.174 1.00 18.73 122 ASP B O 1
ATOM 1721 N N . GLU B 1 98 ? 40.845 36.281 9.802 1.00 14.01 123 GLU B N 1
ATOM 1722 C CA . GLU B 1 98 ? 42.270 36.292 9.479 1.00 16.60 123 GLU B CA 1
ATOM 1723 C C . GLU B 1 98 ? 42.835 37.661 9.915 1.00 15.83 123 GLU B C 1
ATOM 1724 O O . GLU B 1 98 ? 42.209 38.698 9.622 1.00 15.37 123 GLU B O 1
ATOM 1730 N N . THR B 1 99 ? 43.985 37.668 10.582 1.00 16.01 124 THR B N 1
ATOM 1731 C CA . THR B 1 99 ? 44.609 38.937 10.924 1.00 16.17 124 THR B CA 1
ATOM 1732 C C . THR B 1 99 ? 46.059 38.920 10.500 1.00 16.00 124 THR B C 1
ATOM 1733 O O . THR B 1 99 ? 46.763 37.889 10.608 1.00 15.30 124 THR B O 1
ATOM 1737 N N . SER B 1 100 ? 46.534 40.054 10.033 1.00 15.41 125 SER B N 1
ATOM 1738 C CA . SER B 1 100 ? 47.943 40.171 9.570 1.00 17.45 125 SER B CA 1
ATOM 1739 C C . SER B 1 100 ? 48.339 41.639 9.430 1.00 15.75 125 SER B C 1
ATOM 1740 O O . SER B 1 100 ? 47.494 42.549 9.553 1.00 16.40 125 SER B O 1
ATOM 1743 N N . LEU B 1 101 ? 49.614 41.904 9.095 1.00 16.30 126 LEU B N 1
ATOM 1744 C CA . LEU B 1 101 ? 50.025 43.281 8.660 1.00 14.96 126 LEU B CA 1
ATOM 1745 C C . LEU B 1 101 ? 49.517 44.274 9.696 1.00 14.80 126 LEU B C 1
ATOM 1746 O O . LEU B 1 101 ? 49.623 43.966 10.878 1.00 14.29 126 LEU B O 1
ATOM 1751 N N . ASN B 1 102 ? 48.970 45.417 9.286 1.00 13.39 127 ASN B N 1
ATOM 1752 C CA . ASN B 1 102 ? 48.563 46.448 10.241 1.00 14.46 127 ASN B CA 1
ATOM 1753 C C . ASN B 1 102 ? 47.439 46.027 11.187 1.00 13.57 127 ASN B C 1
ATOM 1754 O O . ASN B 1 102 ? 47.458 46.344 12.367 1.00 13.27 127 ASN B O 1
ATOM 1759 N N . ALA B 1 103 ? 46.543 45.164 10.726 1.00 13.23 128 ALA B N 1
ATOM 1760 C CA . ALA B 1 103 ? 45.485 44.710 11.592 1.00 12.48 128 ALA B CA 1
ATOM 1761 C C . ALA B 1 103 ? 46.126 43.846 12.742 1.00 14.10 128 ALA B C 1
ATOM 1762 O O . ALA B 1 103 ? 45.749 43.974 13.887 1.00 14.84 128 ALA B O 1
ATOM 1764 N N . ALA B 1 104 ? 47.120 43.002 12.457 1.00 13.52 129 ALA B N 1
ATOM 1765 C CA . ALA B 1 104 ? 47.764 42.222 13.550 1.00 13.47 129 ALA B CA 1
ATOM 1766 C C . ALA B 1 104 ? 48.509 43.137 14.468 1.00 14.64 129 ALA B C 1
ATOM 1767 O O . ALA B 1 104 ? 48.490 42.952 15.687 1.00 14.93 129 ALA B O 1
ATOM 1769 N N . VAL B 1 105 ? 49.131 44.184 13.916 1.00 14.48 130 VAL B N 1
ATOM 1770 C CA . VAL B 1 105 ? 49.897 45.145 14.776 1.00 16.84 130 VAL B CA 1
ATOM 1771 C C . VAL B 1 105 ? 48.931 45.841 15.725 1.00 18.72 130 VAL B C 1
ATOM 1772 O O . VAL B 1 105 ? 49.278 46.120 16.887 1.00 19.16 130 VAL B O 1
ATOM 1776 N N . SER B 1 106 ? 47.685 46.060 15.291 1.00 19.22 131 SER B N 1
ATOM 1777 C CA . SER B 1 106 ? 46.709 46.724 16.175 1.00 19.96 131 SER B CA 1
ATOM 1778 C C . SER B 1 106 ? 46.373 45.932 17.429 1.00 19.49 131 SER B C 1
ATOM 1779 O O . SER B 1 106 ? 45.846 46.521 18.400 1.00 20.57 131 SER B O 1
ATOM 1782 N N . GLY B 1 107 ? 46.623 44.620 17.403 1.00 17.71 132 GLY B N 1
ATOM 1783 C CA . GLY B 1 107 ? 46.169 43.713 18.475 1.00 16.99 132 GLY B CA 1
ATOM 1784 C C . GLY B 1 107 ? 44.902 42.909 18.128 1.00 17.76 132 GLY B C 1
ATOM 1785 O O . GLY B 1 107 ? 44.411 42.130 18.896 1.00 18.19 132 GLY B O 1
ATOM 1786 N N . LEU B 1 108 ? 44.399 43.092 16.936 1.00 16.46 133 LEU B N 1
ATOM 1787 C CA . LEU B 1 108 ? 43.244 42.348 16.428 1.00 16.22 133 LEU B CA 1
ATOM 1788 C C . LEU B 1 108 ? 43.618 40.888 16.197 1.00 16.21 133 LEU B C 1
ATOM 1789 O O . LEU B 1 108 ? 44.633 40.579 15.576 1.00 16.39 133 LEU B O 1
ATOM 1794 N N . LEU B 1 109 ? 42.796 39.962 16.696 1.00 17.04 134 LEU B N 1
ATOM 1795 C CA . LEU B 1 109 ? 43.100 38.574 16.548 1.00 17.10 134 LEU B CA 1
ATOM 1796 C C . LEU B 1 109 ? 42.029 37.881 15.732 1.00 16.05 134 LEU B C 1
ATOM 1797 O O . LEU B 1 109 ? 40.815 38.237 15.737 1.00 15.64 134 LEU B O 1
ATOM 1802 N N . ALA B 1 110 ? 42.473 36.863 15.055 1.00 13.67 135 ALA B N 1
ATOM 1803 C CA . ALA B 1 110 ? 41.548 35.980 14.414 1.00 13.45 135 ALA B CA 1
ATOM 1804 C C . ALA B 1 110 ? 40.594 35.408 15.455 1.00 14.79 135 ALA B C 1
ATOM 1805 O O . ALA B 1 110 ? 41.050 34.920 16.522 1.00 15.06 135 ALA B O 1
ATOM 1807 N N . GLY B 1 111 ? 39.290 35.418 15.171 1.00 15.15 136 GLY B N 1
ATOM 1808 C CA . GLY B 1 111 ? 38.249 34.990 16.126 1.00 13.26 136 GLY B CA 1
ATOM 1809 C C . GLY B 1 111 ? 37.544 36.149 16.800 1.00 15.50 136 GLY B C 1
ATOM 1810 O O . GLY B 1 111 ? 36.453 35.962 17.349 1.00 14.98 136 GLY B O 1
ATOM 1811 N N . ASP B 1 112 ? 38.188 37.347 16.828 1.00 14.83 137 ASP B N 1
ATOM 1812 C CA . ASP B 1 112 ? 37.535 38.572 17.326 1.00 14.17 137 ASP B CA 1
ATOM 1813 C C . ASP B 1 112 ? 36.322 38.862 16.468 1.00 13.77 137 ASP B C 1
ATOM 1814 O O . ASP B 1 112 ? 36.251 38.485 15.274 1.00 12.79 137 ASP B O 1
ATOM 1819 N N . VAL B 1 113 ? 35.371 39.604 17.037 1.00 15.23 138 VAL B N 1
ATOM 1820 C CA . VAL B 1 113 ? 34.224 40.044 16.252 1.00 14.56 138 VAL B CA 1
ATOM 1821 C C . VAL B 1 113 ? 34.264 41.576 16.265 1.00 16.31 138 VAL B C 1
ATOM 1822 O O . VAL B 1 113 ? 34.267 42.224 17.325 1.00 15.43 138 VAL B O 1
ATOM 1826 N N . LEU B 1 114 ? 34.322 42.178 15.082 1.00 16.26 139 LEU B N 1
ATOM 1827 C CA . LEU B 1 114 ? 34.360 43.631 15.026 1.00 15.82 139 LEU B CA 1
ATOM 1828 C C . LEU B 1 114 ? 32.950 44.225 15.245 1.00 16.01 139 LEU B C 1
ATOM 1829 O O . LEU B 1 114 ? 32.043 43.868 14.523 1.00 15.28 139 LEU B O 1
ATOM 1834 N N . VAL B 1 115 ? 32.782 45.147 16.214 1.00 16.39 140 VAL B N 1
ATOM 1835 C CA . VAL B 1 115 ? 31.467 45.731 16.464 1.00 16.79 140 VAL B CA 1
ATOM 1836 C C . VAL B 1 115 ? 31.310 47.219 16.141 1.00 16.41 140 VAL B C 1
ATOM 1837 O O . VAL B 1 115 ? 30.180 47.704 15.937 1.00 15.40 140 VAL B O 1
ATOM 1841 N N . ALA B 1 116 ? 32.437 47.933 16.100 1.00 16.98 141 ALA B N 1
ATOM 1842 C CA . ALA B 1 116 ? 32.322 49.341 15.783 1.00 18.22 141 ALA B CA 1
ATOM 1843 C C . ALA B 1 116 ? 33.594 49.833 15.201 1.00 15.79 141 ALA B C 1
ATOM 1844 O O . ALA B 1 116 ? 34.648 49.311 15.458 1.00 16.39 141 ALA B O 1
ATOM 1846 N N . ILE B 1 117 ? 33.441 50.849 14.377 1.00 17.26 142 ILE B N 1
ATOM 1847 C CA . ILE B 1 117 ? 34.578 51.650 13.900 1.00 19.54 142 ILE B CA 1
ATOM 1848 C C . ILE B 1 117 ? 34.340 53.097 14.331 1.00 20.29 142 ILE B C 1
ATOM 1849 O O . ILE B 1 117 ? 33.341 53.681 13.943 1.00 19.60 142 ILE B O 1
ATOM 1854 N N . ASN B 1 118 ? 35.269 53.639 15.117 1.00 20.85 143 ASN B N 1
ATOM 1855 C CA . ASN B 1 118 ? 35.152 55.006 15.649 1.00 26.26 143 ASN B CA 1
ATOM 1856 C C . ASN B 1 118 ? 33.804 55.234 16.324 1.00 25.04 143 ASN B C 1
ATOM 1857 O O . ASN B 1 118 ? 33.146 56.274 16.103 1.00 24.00 143 ASN B O 1
ATOM 1862 N N . GLY B 1 119 ? 33.355 54.236 17.084 1.00 27.36 144 GLY B N 1
ATOM 1863 C CA . GLY B 1 119 ? 32.061 54.307 17.815 1.00 24.91 144 GLY B CA 1
ATOM 1864 C C . GLY B 1 119 ? 30.818 54.154 16.966 1.00 27.87 144 GLY B C 1
ATOM 1865 O O . GLY B 1 119 ? 29.691 54.260 17.452 1.00 29.42 144 GLY B O 1
ATOM 1866 N N . ARG B 1 120 ? 31.001 53.913 15.685 1.00 23.52 145 ARG B N 1
ATOM 1867 C CA . ARG B 1 120 ? 29.885 53.676 14.830 1.00 23.77 145 ARG B CA 1
ATOM 1868 C C . ARG B 1 120 ? 29.695 52.223 14.580 1.00 25.65 145 ARG B C 1
ATOM 1869 O O . ARG B 1 120 ? 30.579 51.555 14.042 1.00 24.92 145 ARG B O 1
ATOM 1877 N N . LYS B 1 121 ? 28.545 51.724 15.008 1.00 24.01 146 LYS B N 1
ATOM 1878 C CA . LYS B 1 121 ? 28.262 50.298 14.935 1.00 26.51 146 LYS B CA 1
ATOM 1879 C C . LYS B 1 121 ? 28.398 49.710 13.540 1.00 24.80 146 LYS B C 1
ATOM 1880 O O . LYS B 1 121 ? 27.953 50.331 12.549 1.00 27.58 146 LYS B O 1
ATOM 1886 N N . VAL B 1 122 ? 29.005 48.520 13.450 1.00 22.03 147 VAL B N 1
ATOM 1887 C CA . VAL B 1 122 ? 29.010 47.802 12.184 1.00 21.78 147 VAL B CA 1
ATOM 1888 C C . VAL B 1 122 ? 28.446 46.392 12.442 1.00 21.46 147 VAL B C 1
ATOM 1889 O O . VAL B 1 122 ? 28.894 45.694 13.360 1.00 22.75 147 VAL B O 1
ATOM 1893 N N . LYS B 1 123 ? 27.437 46.017 11.674 1.00 20.48 148 LYS B N 1
ATOM 1894 C CA . LYS B 1 123 ? 26.785 44.790 11.831 1.00 19.04 148 LYS B CA 1
ATOM 1895 C C . LYS B 1 123 ? 26.780 43.998 10.532 1.00 17.58 148 LYS B C 1
ATOM 1896 O O . LYS B 1 123 ? 26.390 42.826 10.526 1.00 19.48 148 LYS B O 1
ATOM 1902 N N . THR B 1 124 ? 27.093 44.646 9.409 1.00 14.57 149 THR B N 1
ATOM 1903 C CA . THR B 1 124 ? 27.064 44.013 8.138 1.00 15.83 149 THR B CA 1
ATOM 1904 C C . THR B 1 124 ? 28.321 44.496 7.391 1.00 15.55 149 THR B C 1
ATOM 1905 O O . THR B 1 124 ? 28.989 45.453 7.803 1.00 14.03 149 THR B O 1
ATOM 1909 N N . LEU B 1 125 ? 28.672 43.767 6.346 1.00 15.57 150 LEU B N 1
ATOM 1910 C CA . LEU B 1 125 ? 29.852 44.106 5.558 1.00 14.46 150 LEU B CA 1
ATOM 1911 C C . LEU B 1 125 ? 29.613 45.451 4.879 1.00 17.21 150 LEU B C 1
ATOM 1912 O O . LEU B 1 125 ? 30.591 46.252 4.654 1.00 14.46 150 LEU B O 1
ATOM 1917 N N . LYS B 1 126 ? 28.353 45.687 4.481 1.00 17.92 151 LYS B N 1
ATOM 1918 C CA . LYS B 1 126 ? 27.999 47.020 3.910 1.00 19.21 151 LYS B CA 1
ATOM 1919 C C . LYS B 1 126 ? 28.206 48.160 4.871 1.00 19.62 151 LYS B C 1
ATOM 1920 O O . LYS B 1 126 ? 28.777 49.213 4.477 1.00 18.45 151 LYS B O 1
ATOM 1926 N N . LYS B 1 127 ? 27.770 48.004 6.132 1.00 19.59 152 LYS B N 1
ATOM 1927 C CA . LYS B 1 127 ? 28.040 49.022 7.150 1.00 20.46 152 LYS B CA 1
ATOM 1928 C C . LYS B 1 127 ? 29.526 49.146 7.415 1.00 19.65 152 LYS B C 1
ATOM 1929 O O . LYS B 1 127 ? 30.042 50.256 7.537 1.00 19.60 152 LYS B O 1
ATOM 1935 N N . MET B 1 128 ? 30.235 48.003 7.487 1.00 17.72 153 MET B N 1
ATOM 1936 C CA . MET B 1 128 ? 31.664 48.086 7.690 1.00 15.72 153 MET B CA 1
ATOM 1937 C C . MET B 1 128 ? 32.295 48.875 6.529 1.00 14.26 153 MET B C 1
ATOM 1938 O O . MET B 1 128 ? 33.053 49.821 6.761 1.00 18.15 153 MET B O 1
ATOM 1943 N N . GLN B 1 129 ? 31.974 48.532 5.307 1.00 15.94 154 GLN B N 1
ATOM 1944 C CA . GLN B 1 129 ? 32.611 49.247 4.202 1.00 18.15 154 GLN B CA 1
ATOM 1945 C C . GLN B 1 129 ? 32.295 50.794 4.246 1.00 16.95 154 GLN B C 1
ATOM 1946 O O . GLN B 1 129 ? 33.200 51.634 4.032 1.00 17.65 154 GLN B O 1
ATOM 1952 N N . L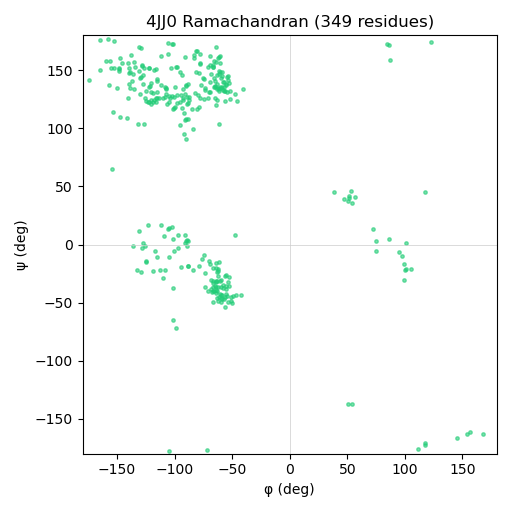YS B 1 130 ? 31.034 51.131 4.522 1.00 17.18 155 LYS B N 1
ATOM 1953 C CA . LYS B 1 130 ? 30.623 52.553 4.698 1.00 17.47 155 LYS B CA 1
ATOM 1954 C C . LYS B 1 130 ? 31.490 53.281 5.753 1.00 17.49 155 LYS B C 1
ATOM 1955 O O . LYS B 1 130 ? 32.021 54.419 5.530 1.00 14.97 155 LYS B O 1
ATOM 1961 N N . GLU B 1 131 ? 31.642 52.658 6.910 1.00 17.32 156 GLU B N 1
ATOM 1962 C CA . GLU B 1 131 ? 32.464 53.231 7.930 1.00 18.47 156 GLU B CA 1
ATOM 1963 C C . GLU B 1 131 ? 33.954 53.352 7.537 1.00 18.44 156 GLU B C 1
ATOM 1964 O O . GLU B 1 131 ? 34.603 54.361 7.884 1.00 16.94 156 GLU B O 1
ATOM 1970 N N . THR B 1 132 ? 34.516 52.363 6.831 1.00 14.34 157 THR B N 1
ATOM 1971 C CA . THR B 1 132 ? 35.911 52.538 6.379 1.00 14.58 157 THR B CA 1
ATOM 1972 C C . THR B 1 132 ? 36.026 53.649 5.351 1.00 13.19 157 THR B C 1
ATOM 1973 O O . THR B 1 132 ? 37.027 54.348 5.363 1.00 13.70 157 THR B O 1
ATOM 1977 N N . ARG B 1 133 ? 35.002 53.845 4.514 1.00 13.06 158 ARG B N 1
ATOM 1978 C CA . ARG B 1 133 ? 34.980 54.972 3.552 1.00 13.18 158 ARG B CA 1
ATOM 1979 C C . ARG B 1 133 ? 34.990 56.272 4.306 1.00 15.75 158 ARG B C 1
ATOM 1980 O O . ARG B 1 133 ? 35.775 57.160 4.014 1.00 14.57 158 ARG B O 1
ATOM 1988 N N . ARG B 1 134 ? 34.120 56.397 5.295 1.00 18.16 159 ARG B N 1
ATOM 1989 C CA . ARG B 1 134 ? 34.172 57.601 6.144 1.00 21.21 159 ARG B CA 1
ATOM 1990 C C . ARG B 1 134 ? 35.630 57.955 6.611 1.00 19.31 159 ARG B C 1
ATOM 1991 O O . ARG B 1 134 ? 36.033 59.100 6.542 1.00 18.88 159 ARG B O 1
ATOM 1999 N N . VAL B 1 135 ? 36.435 56.975 7.034 1.00 19.37 160 VAL B N 1
ATOM 2000 C CA . VAL B 1 135 ? 37.740 57.210 7.591 1.00 20.23 160 VAL B CA 1
ATOM 2001 C C . VAL B 1 135 ? 38.933 56.868 6.670 1.00 16.59 160 VAL B C 1
ATOM 2002 O O . VAL B 1 135 ? 40.045 56.819 7.137 1.00 19.75 160 VAL B O 1
ATOM 2006 N N . GLN B 1 136 ? 38.675 56.665 5.392 1.00 16.38 161 GLN B N 1
ATOM 2007 C CA . GLN B 1 136 ? 39.624 56.055 4.467 1.00 15.61 161 GLN B CA 1
ATOM 2008 C C . GLN B 1 136 ? 40.859 56.923 4.324 1.00 15.10 161 GLN B C 1
ATOM 2009 O O . GLN B 1 136 ? 41.947 56.392 4.161 1.00 13.56 161 GLN B O 1
ATOM 2015 N N . MET B 1 137 ? 40.696 58.246 4.442 1.00 15.55 162 MET B N 1
ATOM 2016 C CA . MET B 1 137 ? 41.889 59.099 4.339 1.00 16.00 162 MET B CA 1
ATOM 2017 C C . MET B 1 137 ? 42.589 59.338 5.664 1.00 16.72 162 MET B C 1
ATOM 2018 O O . MET B 1 137 ? 43.646 59.949 5.668 1.00 16.45 162 MET B O 1
ATOM 2023 N N . ASP B 1 138 ? 42.059 58.787 6.773 1.00 18.13 163 ASP B N 1
ATOM 2024 C CA . ASP B 1 138 ? 42.746 58.894 8.060 1.00 16.40 163 ASP B CA 1
ATOM 2025 C C . ASP B 1 138 ? 43.878 57.884 8.096 1.00 17.33 163 ASP B C 1
ATOM 2026 O O . ASP B 1 138 ? 43.837 56.859 7.376 1.00 13.41 163 ASP B O 1
ATOM 2031 N N . ARG B 1 139 ? 44.867 58.168 8.943 1.00 15.04 164 ARG B N 1
ATOM 2032 C CA . ARG B 1 139 ? 45.954 57.216 9.250 1.00 16.49 164 ARG B CA 1
ATOM 2033 C C . ARG B 1 139 ? 45.563 56.287 10.447 1.00 17.35 164 ARG B C 1
ATOM 2034 O O . ARG B 1 139 ? 46.140 55.246 10.611 1.00 17.46 164 ARG B O 1
ATOM 2042 N N . ARG B 1 140 ? 44.570 56.672 11.246 1.00 17.35 165 ARG B N 1
ATOM 2043 C CA A ARG B 1 140 ? 44.291 55.993 12.518 0.49 19.16 165 ARG B CA 1
ATOM 2044 C CA B ARG B 1 140 ? 44.290 55.978 12.516 0.51 19.09 165 ARG B CA 1
ATOM 2045 C C . ARG B 1 140 ? 42.791 55.865 12.710 1.00 18.82 165 ARG B C 1
ATOM 2046 O O . ARG B 1 140 ? 42.054 56.808 12.402 1.00 18.15 165 ARG B O 1
ATOM 2061 N N . ALA B 1 141 ? 42.341 54.725 13.223 1.00 17.21 166 ALA B N 1
ATOM 2062 C CA . ALA B 1 141 ? 40.905 54.512 13.484 1.00 18.82 166 ALA B CA 1
ATOM 2063 C C . ALA B 1 141 ? 40.807 53.598 14.697 1.00 17.18 166 ALA B C 1
ATOM 2064 O O . ALA B 1 141 ? 41.679 52.739 14.967 1.00 17.72 166 ALA B O 1
ATOM 2066 N N . SER B 1 142 ? 39.734 53.805 15.439 1.00 16.93 167 SER B N 1
ATOM 2067 C CA . SER B 1 142 ? 39.496 53.019 16.673 1.00 20.73 167 SER B CA 1
ATOM 2068 C C . SER B 1 142 ? 38.516 51.882 16.330 1.00 20.56 167 SER B C 1
ATOM 2069 O O . SER B 1 142 ? 37.461 52.135 15.670 1.00 20.51 167 SER B O 1
ATOM 2072 N N . LEU B 1 143 ? 38.891 50.651 16.692 1.00 18.13 168 LEU B N 1
ATOM 2073 C CA . LEU B 1 143 ? 38.010 49.472 16.493 1.00 17.72 168 LEU B CA 1
ATOM 2074 C C . LEU B 1 143 ? 37.526 49.045 17.882 1.00 16.75 168 LEU B C 1
ATOM 2075 O O . LEU B 1 143 ? 38.333 48.903 18.782 1.00 20.37 168 LEU B O 1
ATOM 2080 N N . THR B 1 144 ? 36.244 48.752 17.993 1.00 19.16 169 THR B N 1
ATOM 2081 C CA . THR B 1 144 ? 35.667 48.101 19.172 1.00 19.91 169 THR B CA 1
ATOM 2082 C C . THR B 1 144 ? 35.420 46.656 18.761 1.00 19.07 169 THR B C 1
ATOM 2083 O O . THR B 1 144 ? 34.800 46.378 17.724 1.00 17.90 169 THR B O 1
ATOM 2087 N N . VAL B 1 145 ? 35.971 45.753 19.555 1.00 20.23 170 VAL B N 1
ATOM 2088 C CA . VAL B 1 145 ? 36.043 44.375 19.203 1.00 20.19 170 VAL B CA 1
ATOM 2089 C C . VAL B 1 145 ? 35.445 43.566 20.374 1.00 19.65 170 VAL B C 1
ATOM 2090 O O . VAL B 1 145 ? 35.758 43.852 21.539 1.00 20.63 170 VAL B O 1
ATOM 2094 N N . TYR B 1 146 ? 34.647 42.545 20.035 1.00 16.98 171 TYR B N 1
ATOM 2095 C CA . TYR B 1 146 ? 34.174 41.615 20.982 1.00 16.04 171 TYR B CA 1
ATOM 2096 C C . TYR B 1 146 ? 35.169 40.471 21.111 1.00 15.20 171 TYR B C 1
ATOM 2097 O O . TYR B 1 146 ? 35.544 39.821 20.112 1.00 14.61 171 TYR B O 1
ATOM 2106 N N . ARG B 1 147 ? 35.611 40.172 22.332 1.00 15.03 172 ARG B N 1
ATOM 2107 C CA . ARG B 1 147 ? 36.531 39.074 22.511 1.00 15.75 172 ARG B CA 1
ATOM 2108 C C . ARG B 1 147 ? 36.184 38.345 23.783 1.00 17.50 172 ARG B C 1
ATOM 2109 O O . ARG B 1 147 ? 36.451 38.895 24.864 1.00 16.57 172 ARG B O 1
ATOM 2117 N N . LYS B 1 148 ? 35.632 37.128 23.649 1.00 15.70 173 LYS B N 1
ATOM 2118 C CA . LYS B 1 148 ? 35.198 36.260 24.764 1.00 16.83 173 LYS B CA 1
ATOM 2119 C C . LYS B 1 148 ? 34.379 37.048 25.784 1.00 15.65 173 LYS B C 1
ATOM 2120 O O . LYS B 1 148 ? 34.529 36.898 27.004 1.00 17.34 173 LYS B O 1
ATOM 2126 N N . GLY B 1 149 ? 33.527 37.944 25.285 1.00 15.46 174 GLY B N 1
ATOM 2127 C CA . GLY B 1 149 ? 32.557 38.621 26.151 1.00 18.45 174 GLY B CA 1
ATOM 2128 C C . GLY B 1 149 ? 32.927 40.061 26.453 1.00 19.64 174 GLY B C 1
ATOM 2129 O O . GLY B 1 149 ? 32.059 40.871 26.786 1.00 19.57 174 GLY B O 1
ATOM 2130 N N . ARG B 1 150 ? 34.209 40.353 26.288 1.00 24.03 175 ARG B N 1
ATOM 2131 C CA . ARG B 1 150 ? 34.792 41.632 26.674 1.00 28.46 175 ARG B CA 1
ATOM 2132 C C . ARG B 1 150 ? 34.767 42.567 25.459 1.00 26.32 175 ARG B C 1
ATOM 2133 O O . ARG B 1 150 ? 35.069 42.121 24.346 1.00 20.33 175 ARG B O 1
ATOM 2141 N N . LEU B 1 151 ? 34.342 43.833 25.613 1.00 25.92 176 LEU B N 1
ATOM 2142 C CA . LEU B 1 151 ? 34.495 44.780 24.504 1.00 27.14 176 LEU B CA 1
ATOM 2143 C C . LEU B 1 151 ? 35.823 45.565 24.685 1.00 29.69 176 LEU B C 1
ATOM 2144 O O . LEU B 1 151 ? 36.150 46.042 25.786 1.00 32.31 176 LEU B O 1
ATOM 2149 N N . LEU B 1 152 ? 36.640 45.599 23.650 1.00 26.46 177 LEU B N 1
ATOM 2150 C CA . LEU B 1 152 ? 37.987 46.165 23.786 1.00 26.91 177 LEU B CA 1
ATOM 2151 C C . LEU B 1 152 ? 38.083 47.163 22.649 1.00 24.34 177 LEU B C 1
ATOM 2152 O O . LEU B 1 152 ? 37.420 46.996 21.641 1.00 23.06 177 LEU B O 1
ATOM 2157 N N . THR B 1 153 ? 38.924 48.181 22.797 1.00 24.59 178 THR B N 1
ATOM 2158 C CA . THR B 1 153 ? 39.102 49.227 21.778 1.00 25.42 178 THR B CA 1
ATOM 2159 C C . THR B 1 153 ? 40.528 49.125 21.276 1.00 24.45 178 THR B C 1
ATOM 2160 O O . THR B 1 153 ? 41.430 49.094 22.097 1.00 22.66 178 THR B O 1
ATOM 2164 N N . LEU B 1 154 ? 40.703 48.998 19.944 1.00 22.84 179 LEU B N 1
ATOM 2165 C CA . LEU B 1 154 ? 42.021 48.857 19.327 1.00 22.91 179 LEU B CA 1
ATOM 2166 C C . LEU B 1 154 ? 42.244 50.063 18.457 1.00 21.78 179 LEU B C 1
ATOM 2167 O O . LEU B 1 154 ? 41.263 50.669 17.976 1.00 23.40 179 LEU B O 1
ATOM 2172 N N . THR B 1 155 ? 43.508 50.451 18.280 1.00 20.54 180 THR B N 1
ATOM 2173 C CA . THR B 1 155 ? 43.817 51.479 17.305 1.00 19.26 180 THR B CA 1
ATOM 2174 C C . THR B 1 155 ? 44.443 50.796 16.085 1.00 17.99 180 THR B C 1
ATOM 2175 O O . THR B 1 155 ? 45.510 50.124 16.187 1.00 17.94 180 THR B O 1
ATOM 2179 N N . LEU B 1 156 ? 43.812 51.007 14.946 1.00 16.97 181 LEU B N 1
ATOM 2180 C CA . LEU B 1 156 ? 44.403 50.536 13.685 1.00 14.99 181 LEU B CA 1
ATOM 2181 C C . LEU B 1 156 ? 45.079 51.718 13.006 1.00 16.34 181 LEU B C 1
ATOM 2182 O O . LEU B 1 156 ? 44.475 52.773 12.925 1.00 17.05 181 LEU B O 1
ATOM 2187 N N . SER B 1 157 ? 46.285 51.507 12.496 1.00 15.85 182 SER B N 1
ATOM 2188 C CA A SER B 1 157 ? 47.008 52.585 11.856 0.64 17.13 182 SER B CA 1
ATOM 2189 C CA B SER B 1 157 ? 47.103 52.568 11.934 0.36 16.84 182 SER B CA 1
ATOM 2190 C C . SER B 1 157 ? 47.756 52.122 10.637 1.00 16.38 182 SER B C 1
ATOM 2191 O O . SER B 1 157 ? 48.200 50.963 10.559 1.00 16.73 182 SER B O 1
ATOM 2196 N N . GLU B 1 158 ? 47.870 53.055 9.681 1.00 14.25 183 GLU B N 1
ATOM 2197 C CA . GLU B 1 158 ? 48.707 52.872 8.516 1.00 16.86 183 GLU B CA 1
ATOM 2198 C C . GLU B 1 158 ? 49.388 54.207 8.267 1.00 17.70 183 GLU B C 1
ATOM 2199 O O . GLU B 1 158 ? 48.731 55.216 8.321 1.00 19.63 183 GLU B O 1
ATOM 2205 N N . GLU B 1 159 ? 50.660 54.195 7.931 1.00 16.68 184 GLU B N 1
ATOM 2206 C CA . GLU B 1 159 ? 51.480 55.462 7.804 1.00 16.63 184 GLU B CA 1
ATOM 2207 C C . GLU B 1 159 ? 51.001 56.376 6.608 1.00 17.14 184 GLU B C 1
ATOM 2208 O O . GLU B 1 159 ? 51.219 57.622 6.592 1.00 18.00 184 GLU B O 1
ATOM 2214 N N . LYS B 1 160 ? 50.284 55.797 5.632 1.00 14.95 185 LYS B N 1
ATOM 2215 C CA . LYS B 1 160 ? 49.778 56.602 4.549 1.00 14.42 185 LYS B CA 1
ATOM 2216 C C . LYS B 1 160 ? 48.309 56.908 4.739 1.00 15.65 185 LYS B C 1
ATOM 2217 O O . LYS B 1 160 ? 47.929 58.076 4.957 1.00 18.08 185 LYS B O 1
ATOM 2223 N N . ASN B 1 161 ? 47.463 55.892 4.696 1.00 13.67 186 ASN B N 1
ATOM 2224 C CA . ASN B 1 161 ? 46.056 56.107 4.998 1.00 15.18 186 ASN B CA 1
ATOM 2225 C C . ASN B 1 161 ? 45.464 54.722 4.979 1.00 15.68 186 ASN B C 1
ATOM 2226 O O . ASN B 1 161 ? 45.832 53.841 4.141 1.00 14.89 186 ASN B O 1
ATOM 2231 N N . LEU B 1 162 ? 44.549 54.548 5.925 1.00 16.83 187 LEU B N 1
ATOM 2232 C CA . LEU B 1 162 ? 43.836 53.260 6.048 1.00 15.14 187 LEU B CA 1
ATOM 2233 C C . LEU B 1 162 ? 43.220 52.700 4.788 1.00 15.62 187 LEU B C 1
ATOM 2234 O O . LEU B 1 162 ? 43.314 51.468 4.590 1.00 15.41 187 LEU B O 1
ATOM 2239 N N . GLY B 1 163 ? 42.448 53.530 4.059 1.00 12.12 188 GLY B N 1
ATOM 2240 C CA . GLY B 1 163 ? 41.847 53.233 2.801 1.00 12.98 188 GLY B CA 1
ATOM 2241 C C . GLY B 1 163 ? 40.475 52.528 2.973 1.00 12.43 188 GLY B C 1
ATOM 2242 O O . GLY B 1 163 ? 40.073 52.197 4.082 1.00 13.10 188 GLY B O 1
ATOM 2243 N N . LEU B 1 164 ? 39.787 52.375 1.889 1.00 11.65 189 LEU B N 1
ATOM 2244 C CA . LEU B 1 164 ? 38.450 51.755 1.868 1.00 11.86 189 LEU B CA 1
ATOM 2245 C C . LEU B 1 164 ? 38.559 50.206 2.081 1.00 12.49 189 LEU B C 1
ATOM 2246 O O . LEU B 1 164 ? 39.390 49.568 1.390 1.00 13.37 189 LEU B O 1
ATOM 2251 N N . ALA B 1 165 ? 37.732 49.585 2.940 1.00 11.54 190 ALA B N 1
ATOM 2252 C CA . ALA B 1 165 ? 37.667 48.095 2.874 1.00 12.46 190 ALA B CA 1
ATOM 2253 C C . ALA B 1 165 ? 37.118 47.591 1.486 1.00 12.46 190 ALA B C 1
ATOM 2254 O O . ALA B 1 165 ? 36.115 48.083 0.925 1.00 13.09 190 ALA B O 1
ATOM 2256 N N . GLN B 1 166 ? 37.737 46.545 0.949 1.00 12.86 191 GLN B N 1
ATOM 2257 C CA . GLN B 1 166 ? 37.432 46.088 -0.375 1.00 12.40 191 GLN B CA 1
ATOM 2258 C C . GLN B 1 166 ? 36.721 44.744 -0.200 1.00 13.51 191 GLN B C 1
ATOM 2259 O O . GLN B 1 166 ? 37.205 43.861 0.503 1.00 13.51 191 GLN B O 1
ATOM 2265 N N . VAL B 1 167 ? 35.547 44.652 -0.794 1.00 13.62 192 VAL B N 1
ATOM 2266 C CA . VAL B 1 167 ? 34.634 43.545 -0.499 1.00 14.49 192 VAL B CA 1
ATOM 2267 C C . VAL B 1 167 ? 34.633 42.559 -1.686 1.00 15.89 192 VAL B C 1
ATOM 2268 O O . VAL B 1 167 ? 35.094 42.933 -2.796 1.00 12.82 192 VAL B O 1
ATOM 2272 N N . GLU B 1 168 ? 34.111 41.326 -1.443 1.00 15.70 193 GLU B N 1
ATOM 2273 C CA . GLU B 1 168 ? 34.124 40.251 -2.415 1.00 14.84 193 GLU B CA 1
ATOM 2274 C C . GLU B 1 168 ? 32.815 39.523 -2.115 1.00 14.06 193 GLU B C 1
ATOM 2275 O O . GLU B 1 168 ? 32.275 39.643 -1.014 1.00 14.45 193 GLU B O 1
ATOM 2281 N N . THR B 1 169 ? 32.329 38.823 -3.120 1.00 16.00 194 THR B N 1
ATOM 2282 C CA . THR B 1 169 ? 31.136 37.971 -2.980 1.00 17.56 194 THR B CA 1
ATOM 2283 C C . THR B 1 169 ? 31.650 36.584 -2.966 1.00 18.66 194 THR B C 1
ATOM 2284 O O . THR B 1 169 ? 32.865 36.348 -3.195 1.00 16.80 194 THR B O 1
ATOM 2288 N N . ALA B 1 170 ? 30.731 35.626 -2.705 1.00 18.75 195 ALA B N 1
ATOM 2289 C CA . ALA B 1 170 ? 31.117 34.259 -2.779 1.00 17.09 195 ALA B CA 1
ATOM 2290 C C . ALA B 1 170 ? 31.561 33.908 -4.191 1.00 15.58 195 ALA B C 1
ATOM 2291 O O . ALA B 1 170 ? 31.155 34.611 -5.164 1.00 14.66 195 ALA B O 1
ATOM 2293 N N . PRO B 1 171 ? 32.321 32.810 -4.348 1.00 15.23 196 PRO B N 1
ATOM 2294 C CA . PRO B 1 171 ? 32.646 32.464 -5.779 1.00 15.47 196 PRO B CA 1
ATOM 2295 C C . PRO B 1 171 ? 31.465 32.160 -6.684 1.00 17.48 196 PRO B C 1
ATOM 2296 O O . PRO B 1 171 ? 30.406 31.632 -6.229 1.00 16.30 196 PRO B O 1
ATOM 2300 N N . MET B 1 172 ? 31.600 32.518 -7.970 1.00 15.83 197 MET B N 1
ATOM 2301 C CA . MET B 1 172 ? 30.729 31.892 -8.993 1.00 15.02 197 MET B CA 1
ATOM 2302 C C . MET B 1 172 ? 30.806 30.376 -8.963 1.00 15.29 197 MET B C 1
ATOM 2303 O O . MET B 1 172 ? 31.882 29.813 -8.727 1.00 14.17 197 MET B O 1
ATOM 2308 N N . ILE B 1 173 ? 29.667 29.718 -9.229 1.00 15.48 198 ILE B N 1
ATOM 2309 C CA . ILE B 1 173 ? 29.566 28.259 -9.146 1.00 15.35 198 ILE B CA 1
ATOM 2310 C C . ILE B 1 173 ? 28.826 27.795 -10.381 1.00 14.72 198 ILE B C 1
ATOM 2311 O O . ILE B 1 173 ? 28.104 28.555 -11.046 1.00 16.97 198 ILE B O 1
ATOM 2316 N N . LEU B 1 174 ? 29.048 26.535 -10.709 1.00 15.59 199 LEU B N 1
ATOM 2317 C CA . LEU B 1 174 ? 28.396 25.888 -11.811 1.00 15.11 199 LEU B CA 1
ATOM 2318 C C . LEU B 1 174 ? 27.019 25.435 -11.375 1.00 14.78 199 LEU B C 1
ATOM 2319 O O . LEU B 1 174 ? 26.822 25.132 -10.204 1.00 14.83 199 LEU B O 1
ATOM 2324 N N . PRO B 1 175 ? 26.042 25.408 -12.304 1.00 13.76 200 PRO B N 1
ATOM 2325 C CA . PRO B 1 175 ? 24.716 24.805 -11.981 1.00 15.44 200 PRO B CA 1
ATOM 2326 C C . PRO B 1 175 ? 24.766 23.493 -11.197 1.00 14.59 200 PRO B C 1
ATOM 2327 O O . PRO B 1 175 ? 23.973 23.266 -10.259 1.00 15.39 200 PRO B O 1
ATOM 2331 N N . GLY B 1 176 ? 25.678 22.599 -11.599 1.00 14.62 201 GLY B N 1
ATOM 2332 C CA . GLY B 1 176 ? 25.784 21.292 -10.916 1.00 14.14 201 GLY B CA 1
ATOM 2333 C C . GLY B 1 176 ? 26.748 21.204 -9.740 1.00 14.99 201 GLY B C 1
ATOM 2334 O O . GLY B 1 176 ? 26.982 20.085 -9.210 1.00 16.24 201 GLY B O 1
ATOM 2335 N N . ASP B 1 177 ? 27.308 22.341 -9.294 1.00 14.73 202 ASP B N 1
ATOM 2336 C CA . ASP B 1 177 ? 28.255 22.321 -8.152 1.00 16.41 202 ASP B CA 1
ATOM 2337 C C . ASP B 1 177 ? 27.609 21.873 -6.825 1.00 15.01 202 ASP B C 1
ATOM 2338 O O . ASP B 1 177 ? 26.439 22.149 -6.604 1.00 15.92 202 ASP B O 1
ATOM 2343 N N . ILE B 1 178 ? 28.355 21.091 -6.051 1.00 15.14 203 ILE B N 1
ATOM 2344 C CA . ILE B 1 178 ? 27.943 20.459 -4.788 1.00 17.96 203 ILE B CA 1
ATOM 2345 C C . ILE B 1 178 ? 28.315 21.452 -3.685 1.00 17.52 203 ILE B C 1
ATOM 2346 O O . ILE B 1 178 ? 29.465 21.971 -3.581 1.00 16.13 203 ILE B O 1
ATOM 2351 N N . MET B 1 179 ? 27.350 21.734 -2.828 1.00 15.92 204 MET B N 1
ATOM 2352 C CA . MET B 1 179 ? 27.592 22.598 -1.690 1.00 16.99 204 MET B CA 1
ATOM 2353 C C . MET B 1 179 ? 28.632 21.959 -0.747 1.00 18.24 204 MET B C 1
ATOM 2354 O O . MET B 1 179 ? 28.437 20.809 -0.341 1.00 18.79 204 MET B O 1
ATOM 2359 N N . PRO B 1 180 ? 29.770 22.667 -0.427 1.00 15.97 205 PRO B N 1
ATOM 2360 C CA . PRO B 1 180 ? 30.828 22.202 0.456 1.00 16.80 205 PRO B CA 1
ATOM 2361 C C . PRO B 1 180 ? 30.506 22.660 1.915 1.00 17.80 205 PRO B C 1
ATOM 2362 O O . PRO B 1 180 ? 31.308 22.411 2.865 1.00 21.30 205 PRO B O 1
ATOM 2366 N N . HIS B 1 181 ? 29.363 23.336 2.104 1.00 15.80 206 HIS B N 1
ATOM 2367 C CA . HIS B 1 181 ? 28.975 23.850 3.434 1.00 15.76 206 HIS B CA 1
ATOM 2368 C C . HIS B 1 181 ? 27.553 23.460 3.758 1.00 16.14 206 HIS B C 1
ATOM 2369 O O . HIS B 1 181 ? 26.839 22.905 2.870 1.00 16.22 206 HIS B O 1
ATOM 2376 N N . PRO B 1 182 ? 27.101 23.677 5.028 1.00 15.30 207 PRO B N 1
ATOM 2377 C CA . PRO B 1 182 ? 25.707 23.411 5.385 1.00 14.56 207 PRO B CA 1
ATOM 2378 C C . PRO B 1 182 ? 24.767 24.292 4.575 1.00 14.86 207 PRO B C 1
ATOM 2379 O O . PRO B 1 182 ? 25.213 25.269 3.953 1.00 15.12 207 PRO B O 1
ATOM 2383 N N . TYR B 1 183 ? 23.504 23.903 4.508 1.00 14.94 208 TYR B N 1
ATOM 2384 C CA . TYR B 1 183 ? 22.508 24.653 3.764 1.00 17.31 208 TYR B CA 1
ATOM 2385 C C . TYR B 1 183 ? 22.414 26.041 4.329 1.00 18.63 208 TYR B C 1
ATOM 2386 O O . TYR B 1 183 ? 22.353 26.209 5.513 1.00 16.92 208 TYR B O 1
ATOM 2395 N N . ARG B 1 184 ? 22.391 27.036 3.451 1.00 16.79 209 ARG B N 1
ATOM 2396 C CA . ARG B 1 184 ? 22.350 28.437 3.857 1.00 17.16 209 ARG B CA 1
ATOM 2397 C C . ARG B 1 184 ? 21.191 29.208 3.185 1.00 17.32 209 ARG B C 1
ATOM 2398 O O . ARG B 1 184 ? 21.052 30.425 3.369 1.00 17.35 209 ARG B O 1
ATOM 2406 N N . GLY B 1 185 ? 20.391 28.511 2.369 1.00 14.79 210 GLY B N 1
ATOM 2407 C CA . GLY B 1 185 ? 19.292 29.159 1.554 1.00 15.01 210 GLY B CA 1
ATOM 2408 C C . GLY B 1 185 ? 19.581 28.969 0.064 1.00 12.81 210 GLY B C 1
ATOM 2409 O O . GLY B 1 185 ? 20.508 28.218 -0.322 1.00 13.53 210 GLY B O 1
ATOM 2410 N N . PRO B 1 186 ? 18.795 29.613 -0.806 1.00 13.08 211 PRO B N 1
ATOM 2411 C CA . PRO B 1 186 ? 18.931 29.496 -2.234 1.00 13.77 211 PRO B CA 1
ATOM 2412 C C . PRO B 1 186 ? 20.273 29.986 -2.674 1.00 14.98 211 PRO B C 1
ATOM 2413 O O . PRO B 1 186 ? 20.746 31.029 -2.238 1.00 14.61 211 PRO B O 1
ATOM 2417 N N . CYS B 1 187 ? 20.905 29.182 -3.486 1.00 12.65 212 CYS B N 1
ATOM 2418 C CA . CYS B 1 187 ? 22.315 29.399 -3.916 1.00 13.54 212 CYS B CA 1
ATOM 2419 C C . CYS B 1 187 ? 22.543 30.746 -4.548 1.00 15.41 212 CYS B C 1
ATOM 2420 O O . CYS B 1 187 ? 23.658 31.349 -4.404 1.00 15.10 212 CYS B O 1
ATOM 2423 N N . THR B 1 188 ? 21.520 31.203 -5.292 1.00 16.95 213 THR B N 1
ATOM 2424 C CA . THR B 1 188 ? 21.610 32.462 -6.087 1.00 17.26 213 THR B CA 1
ATOM 2425 C C . THR B 1 188 ? 21.492 33.672 -5.166 1.00 19.27 213 THR B C 1
ATOM 2426 O O . THR B 1 188 ? 21.782 34.791 -5.567 1.00 18.87 213 THR B O 1
ATOM 2430 N N . GLN B 1 189 ? 21.092 33.480 -3.903 1.00 17.54 214 GLN B N 1
ATOM 2431 C CA . GLN B 1 189 ? 21.298 34.595 -2.922 1.00 19.35 214 GLN B CA 1
ATOM 2432 C C . GLN B 1 189 ? 22.797 34.956 -2.770 1.00 19.38 214 GLN B C 1
ATOM 2433 O O . GLN B 1 189 ? 23.142 36.098 -2.417 1.00 21.63 214 GLN B O 1
ATOM 2439 N N . CYS B 1 190 ? 23.714 34.001 -2.925 1.00 15.88 215 CYS B N 1
ATOM 2440 C CA . CYS B 1 190 ? 25.098 34.348 -2.590 1.00 17.53 215 CYS B CA 1
ATOM 2441 C C . CYS B 1 190 ? 26.066 34.099 -3.746 1.00 19.07 215 CYS B C 1
ATOM 2442 O O . CYS B 1 190 ? 27.193 34.569 -3.734 1.00 24.67 215 CYS B O 1
ATOM 2445 N N . HIS B 1 191 ? 25.618 33.345 -4.747 1.00 16.87 216 HIS B N 1
ATOM 2446 C CA . HIS B 1 191 ? 26.496 32.962 -5.812 1.00 15.42 216 HIS B CA 1
ATOM 2447 C C . HIS B 1 191 ? 25.966 33.343 -7.155 1.00 17.63 216 HIS B C 1
ATOM 2448 O O . HIS B 1 191 ? 24.826 33.000 -7.515 1.00 17.49 216 HIS B O 1
ATOM 2455 N N . ALA B 1 192 ? 26.827 33.959 -7.961 1.00 17.04 217 ALA B N 1
ATOM 2456 C CA . ALA B 1 192 ? 26.540 33.976 -9.418 1.00 17.45 217 ALA B CA 1
ATOM 2457 C C . ALA B 1 192 ? 26.657 32.496 -9.941 1.00 16.97 217 ALA B C 1
ATOM 2458 O O . ALA B 1 192 ? 27.376 31.653 -9.367 1.00 18.22 217 ALA B O 1
ATOM 2460 N N . ILE B 1 193 ? 25.967 32.190 -11.015 1.00 16.95 218 ILE B N 1
ATOM 2461 C CA . ILE B 1 193 ? 26.022 30.900 -11.651 1.00 19.68 218 ILE B CA 1
ATOM 2462 C C . ILE B 1 193 ? 26.665 31.094 -13.000 1.00 21.06 218 ILE B C 1
ATOM 2463 O O . ILE B 1 193 ? 26.257 31.985 -13.735 1.00 24.09 218 ILE B O 1
ATOM 2468 N N . GLY B 1 194 ? 27.709 30.347 -13.291 1.00 20.59 219 GLY B N 1
ATOM 2469 C CA . GLY B 1 194 ? 28.354 30.369 -14.610 1.00 20.44 219 GLY B CA 1
ATOM 2470 C C . GLY B 1 194 ? 29.787 29.903 -14.484 1.00 23.26 219 GLY B C 1
ATOM 2471 O O . GLY B 1 194 ? 30.199 29.331 -13.455 1.00 19.75 219 GLY B O 1
ATOM 2472 N N . THR B 1 195 ? 30.590 30.239 -15.494 1.00 23.94 220 THR B N 1
ATOM 2473 C CA . THR B 1 195 ? 31.931 29.661 -15.659 1.00 27.80 220 THR B CA 1
ATOM 2474 C C . THR B 1 195 ? 33.094 30.679 -15.713 1.00 26.53 220 THR B C 1
ATOM 2475 O O . THR B 1 195 ? 34.211 30.282 -16.049 1.00 30.10 220 THR B O 1
ATOM 2479 N N . THR B 1 196 ? 32.902 31.930 -15.292 1.00 25.62 221 THR B N 1
ATOM 2480 C CA . THR B 1 196 ? 33.869 32.995 -15.632 1.00 26.45 221 THR B CA 1
ATOM 2481 C C . THR B 1 196 ? 34.437 33.776 -14.435 1.00 28.73 221 THR B C 1
ATOM 2482 O O . THR B 1 196 ? 35.249 34.721 -14.602 1.00 31.44 221 THR B O 1
ATOM 2486 N N . GLY B 1 197 ? 33.987 33.448 -13.225 1.00 23.34 222 GLY B N 1
ATOM 2487 C CA . GLY B 1 197 ? 34.295 34.348 -12.108 1.00 19.77 222 GLY B CA 1
ATOM 2488 C C . GLY B 1 197 ? 35.714 34.167 -11.598 1.00 19.85 222 GLY B C 1
ATOM 2489 O O . GLY B 1 197 ? 36.263 35.051 -10.900 1.00 20.05 222 GLY B O 1
ATOM 2490 N N . HIS B 1 198 ? 36.298 33.019 -11.952 1.00 16.66 223 HIS B N 1
ATOM 2491 C CA . HIS B 1 198 ? 37.677 32.646 -11.528 1.00 17.71 223 HIS B CA 1
ATOM 2492 C C . HIS B 1 198 ? 38.305 31.710 -12.539 1.00 17.94 223 HIS B C 1
ATOM 2493 O O . HIS B 1 198 ? 37.656 31.308 -13.495 1.00 16.77 223 HIS B O 1
ATOM 2500 N N . ILE B 1 199 ? 39.576 31.364 -12.362 1.00 18.38 224 ILE B N 1
ATOM 2501 C CA . ILE B 1 199 ? 40.277 30.583 -13.365 1.00 18.65 224 ILE B CA 1
ATOM 2502 C C . ILE B 1 199 ? 39.943 29.107 -13.170 1.00 21.36 224 ILE B C 1
ATOM 2503 O O . ILE B 1 199 ? 40.003 28.575 -12.040 1.00 22.50 224 ILE B O 1
ATOM 2508 N N . THR B 1 200 ? 39.563 28.446 -14.256 1.00 21.61 225 THR B N 1
ATOM 2509 C CA . THR B 1 200 ? 39.439 27.002 -14.196 1.00 27.29 225 THR B CA 1
ATOM 2510 C C . THR B 1 200 ? 40.042 26.414 -15.479 1.00 25.74 225 THR B C 1
ATOM 2511 O O . THR B 1 200 ? 39.808 26.960 -16.566 1.00 30.98 225 THR B O 1
ATOM 2515 N N . PRO B 1 201 ? 40.752 25.278 -15.371 1.00 27.97 226 PRO B N 1
ATOM 2516 C CA . PRO B 1 201 ? 41.035 24.553 -14.117 1.00 28.12 226 PRO B CA 1
ATOM 2517 C C . PRO B 1 201 ? 41.768 25.435 -13.129 1.00 25.01 226 PRO B C 1
ATOM 2518 O O . PRO B 1 201 ? 42.563 26.295 -13.541 1.00 23.65 226 PRO B O 1
ATOM 2522 N N . ASP B 1 202 ? 41.467 25.246 -11.846 1.00 24.26 227 ASP B N 1
ATOM 2523 C CA . ASP B 1 202 ? 42.111 25.973 -10.767 1.00 24.40 227 ASP B CA 1
ATOM 2524 C C . ASP B 1 202 ? 43.662 25.820 -10.780 1.00 27.17 227 ASP B C 1
ATOM 2525 O O . ASP B 1 202 ? 44.180 24.710 -10.746 1.00 25.18 227 ASP B O 1
ATOM 2530 N N . PRO B 1 203 ? 44.424 26.947 -10.842 1.00 24.37 228 PRO B N 1
ATOM 2531 C CA . PRO B 1 203 ? 45.864 26.760 -10.902 1.00 24.29 228 PRO B CA 1
ATOM 2532 C C . PRO B 1 203 ? 46.380 25.919 -9.709 1.00 24.70 228 PRO B C 1
ATOM 2533 O O . PRO B 1 203 ? 47.398 25.290 -9.822 1.00 21.50 228 PRO B O 1
ATOM 2537 N N . ASP B 1 204 ? 45.684 25.933 -8.573 1.00 27.97 229 ASP B N 1
ATOM 2538 C CA . ASP B 1 204 ? 46.238 25.281 -7.378 1.00 34.24 229 ASP B CA 1
ATOM 2539 C C . ASP B 1 204 ? 46.409 23.807 -7.608 1.00 30.32 229 ASP B C 1
ATOM 2540 O O . ASP B 1 204 ? 47.226 23.162 -6.963 1.00 32.59 229 ASP B O 1
ATOM 2545 N N . GLY B 1 205 ? 45.654 23.280 -8.548 1.00 27.32 230 GLY B N 1
ATOM 2546 C CA . GLY B 1 205 ? 45.730 21.885 -8.814 1.00 27.07 230 GLY B CA 1
ATOM 2547 C C . GLY B 1 205 ? 46.331 21.520 -10.148 1.00 24.36 230 GLY B C 1
ATOM 2548 O O . GLY B 1 205 ? 46.108 20.406 -10.608 1.00 25.41 230 GLY B O 1
ATOM 2549 N N . ILE B 1 206 ? 47.037 22.452 -10.818 1.00 20.12 231 ILE B N 1
ATOM 2550 C CA . ILE B 1 206 ? 47.646 22.131 -12.099 1.00 19.13 231 ILE B CA 1
ATOM 2551 C C . ILE B 1 206 ? 49.038 21.541 -11.762 1.00 17.22 231 ILE B C 1
ATOM 2552 O O . ILE B 1 206 ? 49.807 22.188 -11.057 1.00 14.56 231 ILE B O 1
ATOM 2557 N N . VAL B 1 207 ? 49.350 20.346 -12.274 1.00 17.19 232 VAL B N 1
ATOM 2558 C CA . VAL B 1 207 ? 50.624 19.678 -11.943 1.00 17.02 232 VAL B CA 1
ATOM 2559 C C . VAL B 1 207 ? 51.682 20.037 -12.972 1.00 17.61 232 VAL B C 1
ATOM 2560 O O . VAL B 1 207 ? 51.492 19.787 -14.171 1.00 22.01 232 VAL B O 1
ATOM 2564 N N . LEU B 1 208 ? 52.808 20.576 -12.520 1.00 15.10 233 LEU B N 1
ATOM 2565 C CA . LEU B 1 208 ? 53.857 20.968 -13.453 1.00 14.82 233 LEU B CA 1
ATOM 2566 C C . LEU B 1 208 ? 54.841 19.841 -13.701 1.00 15.74 233 LEU B C 1
ATOM 2567 O O . LEU B 1 208 ? 55.304 19.221 -12.719 1.00 14.69 233 LEU B O 1
ATOM 2572 N N . PRO B 1 209 ? 55.241 19.617 -14.975 1.00 18.46 234 PRO B N 1
ATOM 2573 C CA . PRO B 1 209 ? 56.337 18.613 -15.174 1.00 18.97 234 PRO B CA 1
ATOM 2574 C C . PRO B 1 209 ? 57.692 19.075 -14.673 1.00 18.50 234 PRO B C 1
ATOM 2575 O O . PRO B 1 209 ? 58.162 20.175 -14.960 1.00 22.19 234 PRO B O 1
ATOM 2579 N N . PRO B 1 210 ? 58.362 18.220 -13.892 1.00 19.26 235 PRO B N 1
ATOM 2580 C CA . PRO B 1 210 ? 59.702 18.530 -13.342 1.00 18.03 235 PRO B CA 1
ATOM 2581 C C . PRO B 1 210 ? 60.680 18.962 -14.461 1.00 20.66 235 PRO B C 1
ATOM 2582 O O . PRO B 1 210 ? 61.575 19.771 -14.197 1.00 21.27 235 PRO B O 1
ATOM 2586 N N . GLY B 1 211 ? 60.498 18.515 -15.694 1.00 19.96 236 GLY B N 1
ATOM 2587 C CA . GLY B 1 211 ? 61.301 19.188 -16.770 1.00 25.61 236 GLY B CA 1
ATOM 2588 C C . GLY B 1 211 ? 62.705 18.609 -17.001 1.00 27.93 236 GLY B C 1
ATOM 2589 O O . GLY B 1 211 ? 63.234 17.916 -16.120 1.00 27.59 236 GLY B O 1
ATOM 25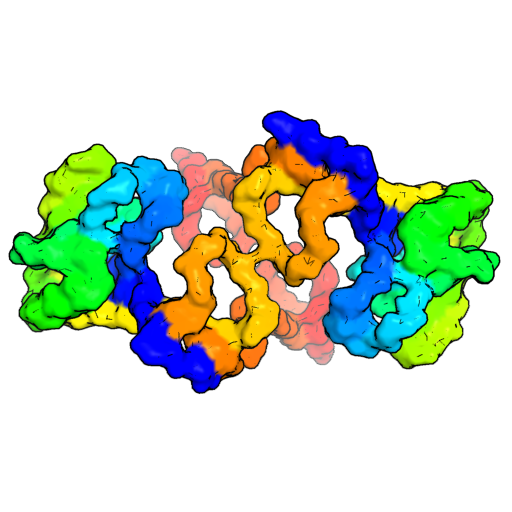90 N N . PRO B 1 212 ? 63.315 18.848 -18.196 1.00 27.78 237 PRO B N 1
ATOM 2591 C CA . PRO B 1 212 ? 64.547 18.123 -18.511 1.00 25.70 237 PRO B CA 1
ATOM 2592 C C . PRO B 1 212 ? 65.703 18.575 -17.646 1.00 24.15 237 PRO B C 1
ATOM 2593 O O . PRO B 1 212 ? 65.702 19.686 -17.160 1.00 26.85 237 PRO B O 1
ATOM 2597 N N . ILE B 1 213 ? 66.683 17.688 -17.457 1.00 26.05 238 ILE B N 1
ATOM 2598 C CA . ILE B 1 213 ? 67.909 17.987 -16.722 1.00 24.86 238 ILE B CA 1
ATOM 2599 C C . ILE B 1 213 ? 69.066 17.311 -17.518 1.00 27.70 238 ILE B C 1
ATOM 2600 O O . ILE B 1 213 ? 68.875 16.281 -18.191 1.00 24.94 238 ILE B O 1
ATOM 2605 N N . ARG B 1 214 ? 70.269 17.874 -17.415 1.00 28.48 239 ARG B N 1
ATOM 2606 C CA . ARG B 1 214 ? 71.448 17.316 -18.100 1.00 30.04 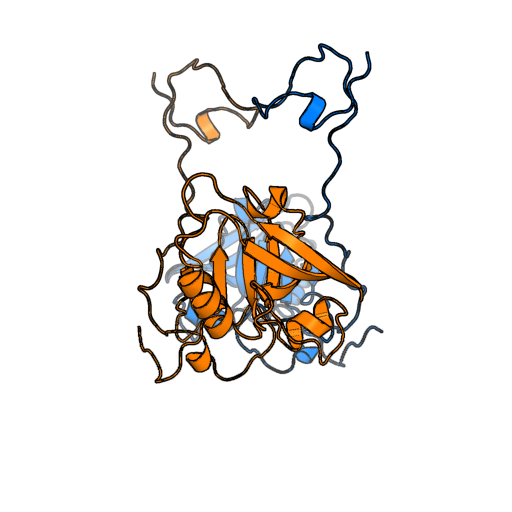239 ARG B CA 1
ATOM 2607 C C . ARG B 1 214 ? 71.931 16.154 -17.283 1.00 31.10 239 ARG B C 1
ATOM 2608 O O . ARG B 1 214 ? 71.758 16.143 -16.048 1.00 36.44 239 ARG B O 1
ATOM 2616 N N . ALA B 1 215 ? 72.483 15.148 -17.958 1.00 32.22 240 ALA B N 1
ATOM 2617 C CA . ALA B 1 215 ? 73.075 14.018 -17.255 1.00 35.62 240 ALA B CA 1
ATOM 2618 C C . ALA B 1 215 ? 74.073 14.632 -16.244 1.00 33.82 240 ALA B C 1
ATOM 2619 O O . ALA B 1 215 ? 74.747 15.657 -16.530 1.00 32.44 240 ALA B O 1
ATOM 2621 N N . GLY B 1 216 ? 74.080 14.062 -15.040 1.00 33.08 241 GLY B N 1
ATOM 2622 C CA . GLY B 1 216 ? 74.939 14.541 -13.953 1.00 27.51 241 GLY B CA 1
ATOM 2623 C C . GLY B 1 216 ? 74.573 15.859 -13.301 1.00 30.22 241 GLY B C 1
ATOM 2624 O O . GLY B 1 216 ? 75.375 16.391 -12.526 1.00 25.85 241 GLY B O 1
ATOM 2625 N N . ALA B 1 217 ? 73.367 16.387 -13.544 1.00 26.63 242 ALA B N 1
ATOM 2626 C CA . ALA B 1 217 ? 72.985 17.654 -12.865 1.00 24.75 242 ALA B CA 1
ATOM 2627 C C . ALA B 1 217 ? 72.989 17.474 -11.365 1.00 22.56 242 ALA B C 1
ATOM 2628 O O . ALA B 1 217 ? 72.616 16.407 -10.858 1.00 18.95 242 ALA B O 1
ATOM 2630 N N . LYS B 1 218 ? 73.318 18.538 -10.637 1.00 22.99 243 LYS B N 1
ATOM 2631 C CA . LYS B 1 218 ? 73.218 18.494 -9.185 1.00 25.45 243 LYS B CA 1
ATOM 2632 C C . LYS B 1 218 ? 71.743 18.433 -8.752 1.00 24.83 243 LYS B C 1
ATOM 2633 O O . LYS B 1 218 ? 70.870 19.097 -9.353 1.00 24.71 243 LYS B O 1
ATOM 2639 N N . MET B 1 219 ? 71.435 17.639 -7.741 1.00 21.60 244 MET B N 1
ATOM 2640 C CA . MET B 1 219 ? 70.015 17.455 -7.305 1.00 21.89 244 MET B CA 1
ATOM 2641 C C . MET B 1 219 ? 69.714 18.535 -6.260 1.00 18.76 244 MET B C 1
ATOM 2642 O O . MET B 1 219 ? 70.381 18.595 -5.247 1.00 19.61 244 MET B O 1
ATOM 2647 N N . PRO B 1 220 ? 68.720 19.394 -6.496 1.00 18.58 245 PRO B N 1
ATOM 2648 C CA . PRO B 1 220 ? 68.392 20.479 -5.566 1.00 21.45 245 PRO B CA 1
ATOM 2649 C C . PRO B 1 220 ? 67.405 20.111 -4.464 1.00 22.76 245 PRO B C 1
ATOM 2650 O O . PRO B 1 220 ? 67.291 20.843 -3.482 1.00 23.42 245 PRO B O 1
ATOM 2654 N N . HIS B 1 221 ? 66.649 19.016 -4.646 1.00 20.41 246 HIS B N 1
ATOM 2655 C CA . HIS B 1 221 ? 65.664 18.557 -3.678 1.00 17.44 246 HIS B CA 1
ATOM 2656 C C . HIS B 1 221 ? 66.181 17.341 -2.939 1.00 16.74 246 HIS B C 1
ATOM 2657 O O . HIS B 1 221 ? 67.275 16.860 -3.202 1.00 19.51 246 HIS B O 1
ATOM 2664 N N . ARG B 1 222 ? 65.378 16.777 -2.045 1.00 18.31 247 ARG B N 1
ATOM 2665 C CA . ARG B 1 222 ? 65.694 15.491 -1.356 1.00 16.08 247 ARG B CA 1
ATOM 2666 C C . ARG B 1 222 ? 65.622 14.296 -2.349 1.00 14.64 247 ARG B C 1
ATOM 2667 O O . ARG B 1 222 ? 65.076 14.428 -3.436 1.00 14.41 247 ARG B O 1
ATOM 2675 N N . ASP B 1 223 ? 66.224 13.173 -1.957 1.00 13.66 248 ASP B N 1
ATOM 2676 C CA . ASP B 1 223 ? 66.119 11.925 -2.711 1.00 14.56 248 ASP B CA 1
ATOM 2677 C C . ASP B 1 223 ? 64.650 11.572 -3.000 1.00 12.04 248 ASP B C 1
ATOM 2678 O O . ASP B 1 223 ? 63.841 11.542 -2.104 1.00 12.54 248 ASP B O 1
ATOM 2683 N N . ARG B 1 224 ? 64.339 11.372 -4.270 1.00 11.54 249 ARG B N 1
ATOM 2684 C CA . ARG B 1 224 ? 62.985 11.089 -4.762 1.00 12.62 249 ARG B CA 1
ATOM 2685 C C . ARG B 1 224 ? 62.903 9.848 -5.658 1.00 13.11 249 ARG B C 1
ATOM 2686 O O . ARG B 1 224 ? 61.788 9.418 -6.090 1.00 13.97 249 ARG B O 1
ATOM 2694 N N . GLY B 1 225 ? 64.082 9.215 -5.931 1.00 14.20 250 GLY B N 1
ATOM 2695 C CA . GLY B 1 225 ? 64.155 8.090 -6.889 1.00 14.09 250 GLY B CA 1
ATOM 2696 C C . GLY B 1 225 ? 65.136 8.347 -8.031 1.00 15.28 250 GLY B C 1
ATOM 2697 O O . GLY B 1 225 ? 65.741 9.439 -8.128 1.00 14.67 250 GLY B O 1
ATOM 2698 N N . PRO B 1 226 ? 65.367 7.327 -8.899 1.00 18.62 251 PRO B N 1
ATOM 2699 C CA . PRO B 1 226 ? 66.219 7.566 -10.097 1.00 17.84 251 PRO B CA 1
ATOM 2700 C C . PRO B 1 226 ? 65.706 8.775 -10.850 1.00 18.52 251 PRO B C 1
ATOM 2701 O O . PRO B 1 226 ? 64.475 8.890 -11.083 1.00 18.19 251 PRO B O 1
ATOM 2705 N N . CYS B 1 227 ? 66.614 9.688 -11.209 1.00 17.29 252 CYS B N 1
ATOM 2706 C CA . CYS B 1 227 ? 66.223 10.902 -11.935 1.00 16.46 252 CYS B CA 1
ATOM 2707 C C . CYS B 1 227 ? 65.342 10.682 -13.140 1.00 18.92 252 CYS B C 1
ATOM 2708 O O . CYS B 1 227 ? 64.388 11.434 -13.364 1.00 19.58 252 CYS B O 1
ATOM 2711 N N . ALA B 1 228 ? 65.673 9.675 -13.960 1.00 19.11 253 ALA B N 1
ATOM 2712 C CA . ALA B 1 228 ? 64.938 9.411 -15.242 1.00 22.12 253 ALA B CA 1
ATOM 2713 C C . ALA B 1 228 ? 63.458 9.016 -15.049 1.00 21.02 253 ALA B C 1
ATOM 2714 O O . ALA B 1 228 ? 62.673 9.043 -16.025 1.00 20.07 253 ALA B O 1
ATOM 2716 N N . ALA B 1 229 ? 63.107 8.631 -13.815 1.00 20.19 254 ALA B N 1
ATOM 2717 C CA . ALA B 1 229 ? 61.712 8.362 -13.447 1.00 18.06 254 ALA B CA 1
ATOM 2718 C C . ALA B 1 229 ? 60.816 9.577 -13.640 1.00 18.48 254 ALA B C 1
ATOM 2719 O O . ALA B 1 229 ? 59.630 9.415 -13.971 1.00 17.82 254 ALA B O 1
ATOM 2721 N N . CYS B 1 230 ? 61.350 10.764 -13.358 1.00 15.34 255 CYS B N 1
ATOM 2722 C CA . CYS B 1 230 ? 60.599 11.989 -13.409 1.00 15.97 255 CYS B CA 1
ATOM 2723 C C . CYS B 1 230 ? 61.099 13.015 -14.390 1.00 16.92 255 CYS B C 1
ATOM 2724 O O . CYS B 1 230 ? 60.367 13.969 -14.674 1.00 16.52 255 CYS B O 1
ATOM 2727 N N . HIS B 1 231 ? 62.374 12.933 -14.758 1.00 16.50 256 HIS B N 1
ATOM 2728 C CA . HIS B 1 231 ? 62.985 13.991 -15.574 1.00 20.20 256 HIS B CA 1
ATOM 2729 C C . HIS B 1 231 ? 63.465 13.408 -16.899 1.00 20.93 256 HIS B C 1
ATOM 2730 O O . HIS B 1 231 ? 64.199 12.399 -16.902 1.00 22.55 256 HIS B O 1
ATOM 2737 N N . ALA B 1 232 ? 63.105 14.041 -18.033 1.00 22.93 257 ALA B N 1
ATOM 2738 C CA . ALA B 1 232 ? 63.845 13.797 -19.285 1.00 21.78 257 ALA B CA 1
ATOM 2739 C C . ALA B 1 232 ? 65.343 14.130 -19.052 1.00 23.25 257 ALA B C 1
ATOM 2740 O O . ALA B 1 232 ? 65.678 15.137 -18.410 1.00 25.11 257 ALA B O 1
ATOM 2742 N N . ILE B 1 233 ? 66.236 13.254 -19.533 1.00 23.00 258 ILE B N 1
ATOM 2743 C CA . ILE B 1 233 ? 67.688 13.525 -19.389 1.00 25.78 258 ILE B CA 1
ATOM 2744 C C . ILE B 1 233 ? 68.301 13.908 -20.739 1.00 28.68 258 ILE B C 1
ATOM 2745 O O . ILE B 1 233 ? 68.021 13.281 -21.758 1.00 28.67 258 ILE B O 1
ATOM 2750 N N . ILE B 1 234 ? 69.101 14.966 -20.705 1.00 30.18 259 ILE B N 1
ATOM 2751 C CA . ILE B 1 234 ? 69.783 15.518 -21.863 1.00 32.87 259 ILE B CA 1
ATOM 2752 C C . ILE B 1 234 ? 71.211 15.020 -21.828 1.00 33.99 259 ILE B C 1
ATOM 2753 O O . ILE B 1 234 ? 71.900 15.280 -20.878 1.00 30.87 259 ILE B O 1
ATOM 2758 N N . GLN B 1 235 ? 71.635 14.261 -22.837 1.00 44.71 260 GLN B N 1
ATOM 2759 C CA . GLN B 1 235 ? 73.025 13.794 -22.918 1.00 46.47 260 GLN B CA 1
ATOM 2760 C C . GLN B 1 235 ? 73.823 14.750 -23.806 1.00 47.00 260 GLN B C 1
ATOM 2761 O O . GLN B 1 235 ? 75.032 14.925 -23.614 1.00 52.05 260 GLN B O 1
#